Protein AF-A0A971CDF0-F1 (afdb_monomer)

Solvent-accessible surface area (backbone atoms only — not comparable to full-atom values): 17778 Å² total; per-residue (Å²): 133,58,71,69,62,46,51,54,51,37,52,54,35,50,53,51,43,74,69,44,59,80,68,44,44,69,62,40,49,56,36,36,57,48,38,41,71,64,38,71,70,45,31,68,47,27,32,51,52,12,50,56,22,50,38,55,65,37,36,68,56,11,27,55,26,11,53,50,15,55,75,55,48,94,60,49,63,72,27,67,37,26,50,50,23,18,45,19,22,49,77,71,66,37,59,69,58,14,51,52,20,34,44,42,26,62,51,86,72,74,91,73,80,71,74,94,67,57,76,59,70,74,72,78,61,98,81,66,54,96,91,61,84,93,67,77,74,69,47,77,37,42,34,26,39,48,46,77,63,88,50,67,68,32,54,66,62,64,60,98,87,36,75,37,46,54,32,52,40,47,19,43,39,66,51,93,38,34,28,28,26,64,41,47,56,58,65,62,42,73,51,41,32,20,18,28,33,30,35,49,85,64,66,58,38,67,49,72,54,97,90,42,76,39,60,19,19,40,46,72,46,81,76,41,85,41,87,47,31,35,26,40,31,49,32,32,26,81,46,74,68,50,52,53,51,47,30,46,57,28,45,77,69,70,32,42,44,32,58,53,69,83,46,62,61,40,68,32,68,47,57,57,68,37,46,91,58,78,78,81,56,77,69,83,84,65,80,86,69,34,71,39,41,31,29,30,29,41,55,70,71,60,46,54,52,52,52,52,52,56,31,72,73,40,88,76,38,43,69,60,75,72,42,80,71,84

Foldseek 3Di:
DDPVVLVVVLVVLVVVLVVDDQQPLVSNLVSLVVNCVSPLLPLVSLQSQLVLCLLAVVLVSNLVSLVSSVVNDPAQALDVSLQSNLLSCVLVVNVVSNVVSCVSNPHDFDPDDADPFLQQLPDDDPPDDVPRDRARPPDKAWEWQQDDRPGNSRDGAADPNDRAAIFIFIFGDRDQFKTFGCAADDVSSVAGHSFIFGWHNDFQAWDDDPNDTHGYTYTSYGRDHDPFFKWKKKKFAPDPVLVVVLQVLQSVVSWGKDFVVQPVLRNDPCSSNNHPDDPPPSVPDDDDDRITMIIIRHDQVVSVVSQVVSQVVDPPIDMDRIGTSD

Radius of gyration: 23.61 Å; Cα contacts (8 Å, |Δi|>4): 606; chains: 1; bounding box: 52×46×78 Å

Nearest PDB structures (foldseek):
  5lyn-assembly1_B  TM=6.962E-01  e=2.242E-02  Saccharomyces cerevisiae
  2ho1-assembly1_A  TM=8.288E-01  e=1.879E-01  Pseudomonas aeruginosa PAO1
  2xpi-assembly1_D  TM=7.654E-01  e=1.589E-01  Schizosaccharomyces pombe
  5wby-assembly1_B  TM=4.936E-01  e=4.309E+00  Homo sapiens
  4jt6-assembly2_A  TM=4.950E-01  e=9.973E+00  Homo sapiens

pLDDT: mean 85.5, std 18.76, range [27.3, 98.69]

Sequence (326 aa):
MDTASRSALLVAAMDRHAACPAEDVEAQDGVLREIVRLDPRQEWAWFDLGLHAKWRRDWAACRRYNEQALSTAGVLVGNPAAWNLGIAATALGDLAIARRAWSAFGVTLPTGNPPMGNDPTGSPHPGDTPGTAPDAGLGPTPVRLNPDPRFPGQSPLVIDGRFGKTEVVWCRRLCPARAVVTNVPFPESGHRFGDVVLHDGEPVGERTVDGRAYPVFDELDRLVDSSLPTLVVSVRCPLPDDAEALSTAFREAELAAEDWTASPEALCDACVGGGACREHGSAGGTSWESDRSFGLAAPEFTAAGILAQWRAAGPGRGHGVPERVL

Structure (mmCIF, N/CA/C/O backbone):
data_AF-A0A971CDF0-F1
#
_entry.id   AF-A0A971CDF0-F1
#
loop_
_atom_site.group_PDB
_atom_site.id
_atom_site.type_symbol
_atom_site.label_atom_id
_atom_site.label_alt_id
_atom_site.label_comp_id
_atom_site.label_asym_id
_atom_site.label_entity_id
_atom_site.label_seq_id
_atom_site.pdbx_PDB_ins_code
_atom_site.Cartn_x
_atom_site.Cartn_y
_atom_site.Cartn_z
_atom_site.occupancy
_atom_site.B_iso_or_equiv
_atom_site.auth_seq_id
_atom_site.auth_comp_id
_atom_site.auth_asym_id
_atom_site.auth_atom_id
_atom_site.pdbx_PDB_model_num
ATOM 1 N N . MET A 1 1 ? 19.501 -3.062 -42.272 1.00 66.44 1 MET A N 1
ATOM 2 C CA . MET A 1 1 ? 19.804 -1.646 -41.986 1.00 66.44 1 MET A CA 1
ATOM 3 C C . MET A 1 1 ? 21.240 -1.588 -41.507 1.00 66.44 1 MET A C 1
ATOM 5 O O . MET A 1 1 ? 21.585 -2.406 -40.661 1.00 66.44 1 MET A O 1
ATOM 9 N N . ASP A 1 2 ? 22.076 -0.734 -42.091 1.00 85.19 2 ASP A N 1
ATOM 10 C CA . ASP A 1 2 ? 23.458 -0.579 -41.626 1.00 85.19 2 ASP A CA 1
ATOM 11 C C . ASP A 1 2 ? 23.521 0.146 -40.267 1.00 85.19 2 ASP A C 1
ATOM 13 O O . ASP A 1 2 ? 22.550 0.762 -39.817 1.00 85.19 2 ASP A O 1
ATOM 17 N N . THR A 1 3 ? 24.659 0.026 -39.581 1.00 81.06 3 THR A N 1
ATOM 18 C CA . T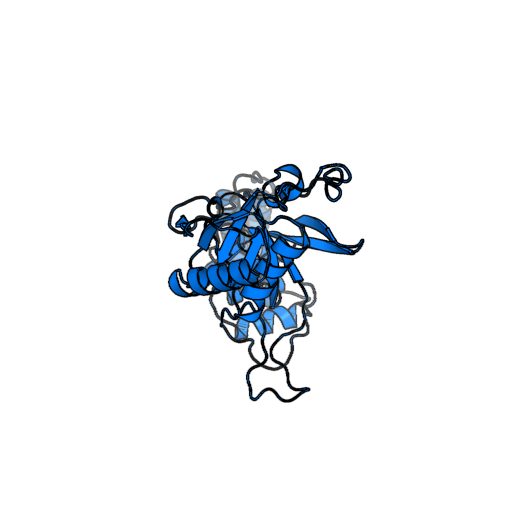HR A 1 3 ? 24.860 0.571 -38.230 1.00 81.06 3 THR A CA 1
ATOM 19 C C . THR A 1 3 ? 24.721 2.093 -38.192 1.00 81.06 3 THR A C 1
ATOM 21 O O . THR A 1 3 ? 24.148 2.621 -37.245 1.00 81.06 3 THR A O 1
ATOM 24 N N . ALA A 1 4 ? 25.188 2.800 -39.225 1.00 79.56 4 ALA A N 1
ATOM 25 C CA . ALA A 1 4 ? 25.132 4.261 -39.285 1.00 79.56 4 ALA A CA 1
ATOM 26 C C . ALA A 1 4 ? 23.685 4.771 -39.388 1.00 79.56 4 ALA A C 1
ATOM 28 O O . ALA A 1 4 ? 23.293 5.684 -38.661 1.00 79.56 4 ALA A O 1
ATOM 29 N N . SER A 1 5 ? 22.870 4.121 -40.219 1.00 88.00 5 SER A N 1
ATOM 30 C CA . SER A 1 5 ? 21.442 4.409 -40.368 1.00 88.00 5 SER A CA 1
ATOM 31 C C . SER A 1 5 ? 20.676 4.127 -39.075 1.00 88.00 5 SER A C 1
ATOM 33 O O . SER A 1 5 ? 19.809 4.905 -38.685 1.00 88.00 5 SER A O 1
ATOM 35 N N . ARG A 1 6 ? 21.019 3.041 -38.369 1.00 90.50 6 ARG A N 1
ATOM 36 C CA . ARG A 1 6 ? 20.400 2.693 -37.081 1.00 90.50 6 ARG A CA 1
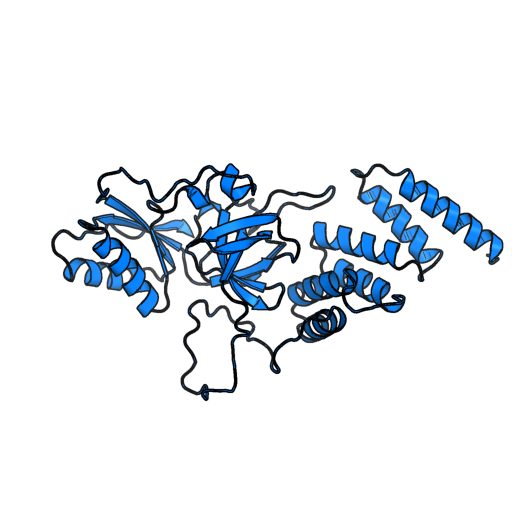ATOM 37 C C . ARG A 1 6 ? 20.732 3.714 -35.989 1.00 90.50 6 ARG A C 1
ATOM 39 O O . ARG A 1 6 ? 19.834 4.112 -35.252 1.00 90.50 6 ARG A O 1
ATOM 46 N N . SER A 1 7 ? 21.981 4.173 -35.921 1.00 92.62 7 SER A N 1
ATOM 47 C CA . SER A 1 7 ? 22.397 5.218 -34.979 1.00 92.62 7 SER A CA 1
ATOM 48 C C . SER A 1 7 ? 21.709 6.556 -35.254 1.00 92.62 7 SER A C 1
ATOM 50 O O . SER A 1 7 ? 21.252 7.202 -34.317 1.00 92.62 7 SER A O 1
ATOM 52 N N . ALA A 1 8 ? 21.574 6.958 -36.522 1.00 95.06 8 ALA A N 1
ATOM 53 C CA . ALA A 1 8 ? 20.866 8.189 -36.879 1.00 95.06 8 ALA A CA 1
ATOM 54 C C . ALA A 1 8 ? 19.379 8.141 -36.480 1.00 95.06 8 ALA A C 1
ATOM 56 O O . ALA A 1 8 ? 18.850 9.114 -35.945 1.00 95.06 8 ALA A O 1
ATOM 57 N N . LEU A 1 9 ? 18.717 6.996 -36.685 1.00 97.25 9 LEU A N 1
ATOM 58 C CA . LEU A 1 9 ? 17.331 6.798 -36.251 1.00 97.25 9 LEU A CA 1
ATOM 59 C C . LEU A 1 9 ? 17.187 6.827 -34.728 1.00 97.25 9 LEU A C 1
ATOM 61 O O . LEU A 1 9 ? 16.211 7.384 -34.232 1.00 97.25 9 LEU A O 1
ATOM 65 N N . LEU A 1 10 ? 18.148 6.256 -33.994 1.00 97.56 10 LEU A N 1
ATOM 66 C CA . LEU A 1 10 ? 18.144 6.280 -32.531 1.00 97.56 10 LEU A CA 1
ATOM 67 C C . LEU A 1 10 ? 18.211 7.714 -32.000 1.00 97.56 10 LEU A C 1
ATOM 69 O O . LEU A 1 10 ? 17.393 8.082 -31.162 1.00 97.56 10 LEU A O 1
ATOM 73 N N . VAL A 1 11 ? 19.128 8.530 -32.531 1.00 97.69 11 VAL A N 1
ATOM 74 C CA . VAL A 1 11 ? 19.245 9.951 -32.160 1.00 97.69 11 VAL A CA 1
ATOM 75 C C . VAL A 1 11 ? 17.943 10.691 -32.463 1.00 97.69 11 VAL A C 1
ATOM 77 O O . VAL A 1 11 ? 17.386 11.336 -31.583 1.00 97.69 11 VAL A O 1
ATOM 80 N N . ALA A 1 12 ? 17.382 10.507 -33.660 1.00 97.81 12 ALA A N 1
ATOM 81 C CA . ALA A 1 12 ? 16.117 11.141 -34.015 1.00 97.81 12 ALA A CA 1
ATOM 82 C C . ALA A 1 12 ? 14.950 10.698 -33.110 1.00 97.81 12 ALA A C 1
ATOM 84 O O . ALA A 1 12 ? 14.036 11.482 -32.864 1.00 97.81 12 ALA A O 1
ATOM 85 N N . ALA A 1 13 ? 14.932 9.445 -32.644 1.00 98.12 13 ALA A N 1
ATOM 86 C CA . ALA A 1 13 ? 13.928 8.965 -31.696 1.00 98.12 13 ALA A CA 1
ATOM 87 C C . ALA A 1 13 ? 14.112 9.593 -30.306 1.00 98.12 13 ALA A C 1
ATOM 89 O O . ALA A 1 13 ? 13.131 10.016 -29.702 1.00 98.12 13 ALA A O 1
ATOM 90 N N . MET A 1 14 ? 15.353 9.730 -29.834 1.00 98.00 14 MET A N 1
ATOM 91 C CA . MET A 1 14 ? 15.670 10.433 -28.585 1.00 98.00 14 MET A CA 1
ATOM 92 C C . MET A 1 14 ? 15.255 11.910 -28.635 1.00 98.00 14 MET A C 1
ATOM 94 O O . MET A 1 14 ? 14.631 12.393 -27.693 1.00 98.00 14 MET A O 1
ATOM 98 N N . ASP A 1 15 ? 15.503 12.600 -29.751 1.00 98.00 15 ASP A N 1
ATOM 99 C CA . ASP A 1 15 ? 15.085 13.996 -29.936 1.00 98.00 15 ASP A CA 1
ATOM 100 C C . ASP A 1 15 ? 13.555 14.140 -29.909 1.00 98.00 15 ASP A C 1
ATOM 102 O O . ASP A 1 15 ? 13.019 15.060 -29.292 1.00 98.00 15 ASP A O 1
ATOM 106 N N . ARG A 1 16 ? 12.827 13.200 -30.533 1.00 97.50 16 ARG A N 1
ATOM 107 C CA . ARG A 1 16 ? 11.356 13.171 -30.464 1.00 97.50 16 ARG A CA 1
ATOM 108 C C . ARG A 1 16 ? 10.846 12.908 -29.053 1.00 97.50 16 ARG A C 1
ATOM 110 O O . ARG A 1 16 ? 9.853 13.514 -28.672 1.00 97.50 16 ARG A O 1
ATOM 117 N N . HIS A 1 17 ? 11.503 12.031 -28.295 1.00 97.69 17 HIS A N 1
ATOM 118 C CA . HIS A 1 17 ? 11.149 11.780 -26.899 1.00 97.69 17 HIS A CA 1
ATOM 119 C C . HIS A 1 17 ? 11.322 13.051 -26.061 1.00 97.69 17 HIS A C 1
ATOM 121 O O . HIS A 1 17 ? 10.404 13.446 -25.355 1.00 97.69 17 HIS A O 1
ATOM 127 N N . ALA A 1 18 ? 12.458 13.740 -26.213 1.00 95.88 18 ALA A N 1
ATOM 128 C CA . ALA A 1 18 ? 12.738 14.990 -25.508 1.00 95.88 18 ALA A CA 1
ATOM 129 C C . ALA A 1 18 ? 11.774 16.133 -25.881 1.00 95.88 18 ALA A C 1
ATOM 131 O O . ALA A 1 18 ? 11.525 17.017 -25.066 1.00 95.88 18 ALA A O 1
ATOM 132 N N . ALA A 1 19 ? 11.239 16.126 -27.104 1.00 96.75 19 ALA A N 1
ATOM 133 C CA . ALA A 1 19 ? 10.244 17.093 -27.562 1.00 96.75 19 ALA A CA 1
ATOM 134 C C . ALA A 1 19 ? 8.797 16.720 -27.185 1.00 96.75 19 ALA A C 1
ATOM 136 O O . ALA A 1 19 ? 7.890 17.527 -27.400 1.00 96.75 19 ALA A O 1
ATOM 137 N N . CYS A 1 20 ? 8.559 15.509 -26.673 1.00 94.94 20 CYS A N 1
ATOM 138 C CA . CYS A 1 20 ? 7.227 15.052 -26.305 1.00 94.94 20 CYS A CA 1
ATOM 139 C C . CYS A 1 20 ? 6.760 15.763 -25.024 1.00 94.94 20 CYS A C 1
ATOM 141 O O . CYS A 1 20 ? 7.529 15.835 -24.063 1.00 94.94 20 CYS A O 1
ATOM 143 N N . PRO A 1 21 ? 5.516 16.274 -24.965 1.00 93.88 21 PRO A N 1
ATOM 144 C CA . PRO A 1 21 ? 4.983 16.851 -23.737 1.00 93.88 21 PRO A CA 1
ATOM 145 C C . PRO A 1 21 ? 4.982 15.831 -22.595 1.00 93.88 21 PRO A C 1
ATOM 147 O O . PRO A 1 21 ? 4.667 14.655 -22.810 1.00 93.88 21 PRO A O 1
ATOM 150 N N . ALA A 1 22 ? 5.308 16.285 -21.382 1.00 87.88 22 ALA A N 1
ATOM 151 C CA . ALA A 1 22 ? 5.393 15.436 -20.193 1.00 87.88 22 ALA A CA 1
ATOM 152 C C . ALA A 1 22 ? 4.044 14.764 -19.865 1.00 87.88 22 ALA A C 1
ATOM 154 O O . ALA A 1 22 ? 4.008 13.654 -19.339 1.00 87.88 22 ALA A O 1
ATOM 155 N N . GLU A 1 23 ? 2.940 15.430 -20.205 1.00 91.44 23 GLU A N 1
ATOM 156 C CA . GLU A 1 23 ? 1.575 14.956 -20.008 1.00 91.44 23 GLU A CA 1
ATOM 157 C C . GLU A 1 23 ? 1.132 13.862 -20.992 1.00 91.44 23 GLU A C 1
ATOM 159 O O . GLU A 1 23 ? 0.222 13.092 -20.674 1.00 91.44 23 GLU A O 1
ATOM 164 N N . ASP A 1 24 ? 1.769 13.757 -22.162 1.00 94.69 24 ASP A N 1
ATOM 165 C CA . ASP A 1 24 ? 1.410 12.783 -23.199 1.00 94.69 24 ASP A CA 1
ATOM 166 C C . ASP A 1 24 ? 2.217 11.487 -23.045 1.00 94.69 24 ASP A C 1
ATOM 168 O O . ASP A 1 24 ? 3.098 11.144 -23.840 1.00 94.69 24 ASP A O 1
ATOM 172 N N . VAL A 1 25 ? 1.921 10.767 -21.962 1.00 94.56 25 VAL A N 1
ATOM 173 C CA . VAL A 1 25 ? 2.623 9.529 -21.592 1.00 94.56 25 VAL A CA 1
ATOM 174 C C . VAL A 1 25 ? 2.461 8.440 -22.650 1.00 94.56 25 VAL A C 1
ATOM 176 O O . VAL A 1 25 ? 3.387 7.665 -22.871 1.00 94.56 25 VAL A O 1
ATOM 179 N N . GLU A 1 26 ? 1.327 8.386 -23.352 1.00 94.06 26 GLU A N 1
ATOM 180 C CA . GLU A 1 26 ? 1.113 7.401 -24.419 1.00 94.06 26 GLU A CA 1
ATOM 181 C C . GLU A 1 26 ? 1.994 7.685 -25.646 1.00 94.06 26 GLU A C 1
ATOM 183 O O . GLU A 1 26 ? 2.578 6.754 -26.217 1.00 94.06 26 GLU A O 1
ATOM 188 N N . ALA A 1 27 ? 2.162 8.957 -26.031 1.00 95.88 27 ALA A N 1
ATOM 189 C CA . ALA A 1 27 ? 3.113 9.324 -27.077 1.00 95.88 27 ALA A CA 1
ATOM 190 C C . ALA A 1 27 ? 4.564 9.040 -26.653 1.00 95.88 27 ALA A C 1
ATOM 192 O O . ALA A 1 27 ? 5.316 8.448 -27.438 1.00 95.88 27 ALA A O 1
ATOM 193 N N . GLN A 1 28 ? 4.942 9.371 -25.412 1.00 96.75 28 GLN A N 1
ATOM 194 C CA . GLN A 1 28 ? 6.266 9.042 -24.866 1.00 96.75 28 GLN A CA 1
ATOM 195 C C . GLN A 1 28 ? 6.532 7.536 -24.913 1.00 96.75 28 GLN A C 1
ATOM 197 O O . GLN A 1 28 ? 7.547 7.106 -25.459 1.00 96.75 28 GLN A O 1
ATOM 202 N N . ASP A 1 29 ? 5.588 6.724 -24.435 1.00 97.50 29 ASP A N 1
ATOM 203 C CA . ASP A 1 29 ? 5.625 5.261 -24.486 1.00 97.50 29 ASP A CA 1
ATOM 204 C C . ASP A 1 29 ? 5.864 4.736 -25.908 1.00 97.50 29 ASP A C 1
ATOM 206 O O . ASP A 1 29 ? 6.632 3.791 -26.123 1.00 97.50 29 ASP A O 1
ATOM 210 N N . GLY A 1 30 ? 5.193 5.335 -26.896 1.00 97.75 30 GLY A N 1
ATOM 211 C CA . GLY A 1 30 ? 5.370 5.008 -28.308 1.00 97.75 30 GLY A CA 1
ATOM 212 C C . GLY A 1 30 ? 6.814 5.210 -28.770 1.00 97.75 30 GLY A C 1
ATOM 213 O O . GLY A 1 30 ? 7.398 4.308 -29.385 1.00 97.75 30 GLY A O 1
ATOM 214 N N . VAL A 1 31 ? 7.405 6.357 -28.428 1.00 98.25 31 VAL A N 1
ATOM 215 C CA . VAL A 1 31 ? 8.789 6.694 -28.787 1.00 98.25 31 VAL A CA 1
ATOM 216 C C . VAL A 1 31 ? 9.794 5.851 -27.998 1.00 98.25 31 VAL A C 1
ATOM 218 O O . VAL A 1 31 ? 10.722 5.305 -28.593 1.00 98.25 31 VAL A O 1
ATOM 221 N N . LEU A 1 32 ? 9.589 5.638 -26.698 1.00 98.44 32 LEU A N 1
ATOM 222 C CA . LEU A 1 32 ? 10.438 4.779 -25.867 1.00 98.44 32 LEU A CA 1
ATOM 223 C C . LEU A 1 32 ? 10.491 3.343 -26.407 1.00 98.44 32 LEU A C 1
ATOM 225 O O . LEU A 1 32 ? 11.571 2.762 -26.538 1.00 98.44 32 LEU A O 1
ATOM 229 N N . ARG A 1 33 ? 9.346 2.779 -26.827 1.00 98.44 33 ARG A N 1
ATOM 230 C CA . ARG A 1 33 ? 9.296 1.458 -27.488 1.00 98.44 33 ARG A CA 1
ATOM 231 C C . ARG A 1 33 ? 10.038 1.434 -28.823 1.00 98.44 33 ARG A C 1
ATOM 233 O O . ARG A 1 33 ? 10.485 0.374 -29.259 1.00 98.44 33 ARG A O 1
ATOM 240 N N . GLU A 1 34 ? 10.132 2.554 -29.531 1.00 98.19 34 GLU A N 1
ATOM 241 C CA . GLU A 1 34 ? 10.989 2.670 -30.712 1.00 98.19 34 GLU A CA 1
ATOM 242 C C . GLU A 1 34 ? 12.470 2.691 -30.329 1.00 98.19 34 GLU A C 1
ATOM 244 O O . GLU A 1 34 ? 13.238 1.907 -30.888 1.00 98.19 34 GLU A O 1
ATOM 249 N N . ILE A 1 35 ? 12.847 3.501 -29.336 1.00 98.50 35 ILE A N 1
ATOM 250 C CA . ILE A 1 35 ? 14.221 3.619 -28.829 1.00 98.50 35 ILE A CA 1
ATOM 251 C C . ILE A 1 35 ? 14.765 2.252 -28.427 1.00 98.50 35 ILE A C 1
ATOM 253 O O . ILE A 1 35 ? 15.811 1.850 -28.926 1.00 98.50 35 ILE A O 1
ATOM 257 N N . VAL A 1 36 ? 14.036 1.482 -27.620 1.00 97.69 36 VAL A N 1
ATOM 258 C CA . VAL A 1 36 ? 14.522 0.172 -27.155 1.00 97.69 36 VAL A CA 1
ATOM 259 C C . VAL A 1 36 ? 14.530 -0.909 -28.245 1.00 97.69 36 VAL A C 1
ATOM 261 O O . VAL A 1 36 ? 15.284 -1.878 -28.156 1.00 97.69 36 VAL A O 1
ATOM 264 N N . ARG A 1 37 ? 13.735 -0.755 -29.317 1.00 96.88 37 ARG A N 1
ATOM 265 C CA . ARG A 1 37 ? 13.846 -1.597 -30.527 1.00 96.88 37 ARG A CA 1
ATOM 266 C C . ARG A 1 37 ? 15.088 -1.227 -31.338 1.00 96.88 37 ARG A C 1
ATOM 268 O O . ARG A 1 37 ? 15.777 -2.109 -31.861 1.00 96.88 37 ARG A O 1
ATOM 275 N N . LEU A 1 38 ? 15.373 0.069 -31.453 1.00 97.31 38 LEU A N 1
ATOM 276 C CA . LEU A 1 38 ? 16.555 0.590 -32.131 1.00 97.31 38 LEU A CA 1
ATOM 277 C C . LEU A 1 38 ? 17.827 0.279 -31.349 1.00 97.31 38 LEU A C 1
ATOM 279 O O . LEU A 1 38 ? 18.810 -0.094 -31.969 1.00 97.31 38 LEU A O 1
ATOM 283 N N . ASP A 1 39 ? 17.823 0.311 -30.028 1.00 96.75 39 ASP A N 1
ATOM 284 C CA . ASP A 1 39 ? 18.945 -0.137 -29.212 1.00 96.75 39 ASP A CA 1
ATOM 285 C C . ASP A 1 39 ? 18.464 -0.660 -27.847 1.00 96.75 39 ASP A C 1
ATOM 287 O O . ASP A 1 39 ? 18.149 0.123 -26.952 1.00 96.75 39 ASP A O 1
ATOM 291 N N . PRO A 1 40 ? 18.448 -1.990 -27.643 1.00 95.81 40 PRO A N 1
ATOM 292 C CA . PRO A 1 40 ? 18.043 -2.584 -26.372 1.00 95.81 40 PRO A CA 1
ATOM 293 C C . PRO A 1 40 ? 18.969 -2.263 -25.195 1.00 95.81 40 PRO A C 1
ATOM 295 O O . PRO A 1 40 ? 18.626 -2.631 -24.076 1.00 95.81 40 PRO A O 1
ATOM 298 N N . ARG A 1 41 ? 20.130 -1.628 -25.426 1.00 95.31 41 ARG A N 1
ATOM 299 C CA . ARG A 1 41 ? 21.093 -1.234 -24.380 1.00 95.31 41 ARG A CA 1
ATOM 300 C C . ARG A 1 41 ? 20.745 0.082 -23.687 1.00 95.31 41 ARG A C 1
ATOM 302 O O . ARG A 1 41 ? 21.451 0.487 -22.769 1.00 95.31 41 ARG A O 1
ATOM 309 N N . GLN A 1 42 ? 19.686 0.754 -24.128 1.00 96.56 42 GLN A N 1
ATOM 310 C CA . GLN A 1 42 ? 19.219 2.004 -23.540 1.00 96.56 42 GLN A CA 1
ATOM 311 C C . GLN A 1 42 ? 18.481 1.722 -22.223 1.00 96.56 42 GLN A C 1
ATOM 313 O O . GLN A 1 42 ? 17.254 1.656 -22.193 1.00 96.56 42 GLN A O 1
ATOM 318 N N . GLU A 1 43 ? 19.239 1.529 -21.137 1.00 96.62 43 GLU A N 1
ATOM 319 C CA . GLU A 1 43 ? 18.717 1.253 -19.786 1.00 96.62 43 GLU A CA 1
ATOM 320 C C . GLU A 1 43 ? 17.636 2.257 -19.367 1.00 96.62 43 GLU A C 1
ATOM 322 O O . GLU A 1 43 ? 16.558 1.854 -18.939 1.00 96.62 43 GLU A O 1
ATOM 327 N N . TRP A 1 44 ? 17.901 3.555 -19.541 1.00 97.12 44 TRP A N 1
ATOM 328 C CA . TRP A 1 44 ? 16.987 4.634 -19.159 1.00 97.12 44 TRP A CA 1
ATOM 329 C C . TRP A 1 44 ? 15.616 4.509 -19.843 1.00 97.12 44 TRP A C 1
ATOM 331 O O . TRP A 1 44 ? 14.590 4.683 -19.199 1.00 97.12 44 TRP A O 1
ATOM 341 N N . ALA A 1 45 ? 15.582 4.113 -21.121 1.00 98.00 45 ALA A N 1
ATOM 342 C CA . ALA A 1 45 ? 14.333 3.999 -21.868 1.00 98.00 45 ALA A CA 1
ATOM 343 C C . ALA A 1 45 ? 13.503 2.789 -21.413 1.00 98.00 45 ALA A C 1
ATOM 345 O O . ALA A 1 45 ? 12.273 2.838 -21.391 1.00 98.00 45 ALA A O 1
ATOM 346 N N . TRP A 1 46 ? 14.168 1.696 -21.022 1.00 98.44 46 TRP A N 1
ATOM 347 C CA . TRP A 1 46 ? 13.499 0.571 -20.368 1.00 98.44 46 TRP A CA 1
ATOM 348 C C . TRP A 1 46 ? 12.976 0.947 -18.982 1.00 98.44 46 TRP A C 1
ATOM 350 O O . TRP A 1 46 ? 11.872 0.541 -18.623 1.00 98.44 46 TRP A O 1
ATOM 360 N N . PHE A 1 47 ? 13.744 1.720 -18.217 1.00 98.06 47 PHE A N 1
ATOM 361 C CA . PHE A 1 47 ? 13.330 2.194 -16.902 1.00 98.06 47 PHE A CA 1
ATOM 362 C C . PHE A 1 47 ? 12.082 3.086 -16.982 1.00 98.06 47 PHE A C 1
ATOM 364 O O . PHE A 1 47 ? 11.114 2.807 -16.274 1.00 98.06 47 PHE A O 1
ATOM 371 N N . ASP A 1 48 ? 12.047 4.064 -17.892 1.00 97.81 48 ASP A N 1
ATOM 372 C CA . ASP A 1 48 ? 10.894 4.962 -18.065 1.00 97.81 48 ASP A CA 1
ATOM 373 C C . ASP A 1 48 ? 9.631 4.193 -18.489 1.00 97.81 48 ASP A C 1
ATOM 375 O O . ASP A 1 48 ? 8.566 4.363 -17.892 1.00 97.81 48 ASP A O 1
ATOM 379 N N . LEU A 1 49 ? 9.750 3.230 -19.418 1.00 98.44 49 LEU A N 1
ATOM 380 C CA . LEU A 1 49 ? 8.648 2.310 -19.748 1.00 98.44 49 LEU A CA 1
ATOM 381 C C . LEU A 1 49 ? 8.161 1.526 -18.520 1.00 98.44 49 LEU A C 1
ATOM 383 O O . LEU A 1 49 ? 6.960 1.290 -18.355 1.00 98.44 49 LEU A O 1
ATOM 387 N N . GLY A 1 50 ? 9.090 1.096 -17.664 1.00 98.25 50 GLY A N 1
ATOM 388 C CA . GLY A 1 50 ? 8.791 0.433 -16.399 1.00 98.25 50 GLY A CA 1
ATOM 389 C C . GLY A 1 50 ? 8.034 1.337 -15.428 1.00 98.25 50 GLY A C 1
ATOM 390 O O . GLY A 1 50 ? 7.072 0.888 -14.801 1.00 98.25 50 GLY A O 1
ATOM 391 N N . LEU A 1 51 ? 8.418 2.608 -15.340 1.00 96.69 51 LEU A N 1
ATOM 392 C CA . LEU A 1 51 ? 7.773 3.605 -14.491 1.00 96.69 51 LEU A CA 1
ATOM 393 C C . LEU A 1 51 ? 6.346 3.916 -14.970 1.00 96.69 51 LEU A C 1
ATOM 395 O O . LEU A 1 51 ? 5.406 3.851 -14.177 1.00 96.69 51 LEU A O 1
ATOM 399 N N . HIS A 1 52 ? 6.149 4.114 -16.275 1.00 97.62 52 HIS A N 1
ATOM 400 C CA . HIS A 1 52 ? 4.818 4.311 -16.862 1.00 97.62 52 HIS A CA 1
ATOM 401 C C . HIS A 1 52 ? 3.915 3.080 -16.680 1.00 97.62 52 HIS A C 1
ATOM 403 O O . HIS A 1 52 ? 2.704 3.194 -16.476 1.00 97.62 52 HIS A O 1
ATOM 409 N N . ALA A 1 53 ? 4.480 1.871 -16.749 1.00 98.00 53 ALA A N 1
ATOM 410 C CA . ALA A 1 53 ? 3.743 0.642 -16.458 1.00 98.00 53 ALA A CA 1
ATOM 411 C C . ALA A 1 53 ? 3.343 0.543 -14.975 1.00 98.00 53 ALA A C 1
ATOM 413 O O . ALA A 1 53 ? 2.201 0.189 -14.686 1.00 98.00 53 ALA A O 1
ATOM 414 N N . LYS A 1 54 ? 4.232 0.916 -14.042 1.00 97.19 54 LYS A N 1
ATOM 415 C CA . LYS A 1 54 ? 3.924 1.011 -12.601 1.00 97.19 54 LYS A CA 1
ATOM 416 C C . LYS A 1 54 ? 2.770 1.978 -12.335 1.00 97.19 54 LYS A C 1
ATOM 418 O O . LYS A 1 54 ? 1.842 1.620 -11.620 1.00 97.19 54 LYS A O 1
ATOM 423 N N . TRP A 1 55 ? 2.791 3.170 -12.929 1.00 95.81 55 TRP A N 1
ATOM 424 C CA . TRP A 1 55 ? 1.734 4.176 -12.751 1.00 95.81 55 TRP A CA 1
ATOM 425 C C . TRP A 1 55 ? 0.358 3.715 -13.249 1.00 95.81 55 TRP A C 1
ATOM 427 O O . TRP A 1 55 ? -0.669 4.107 -12.696 1.00 95.81 55 TRP A O 1
ATOM 437 N N . ARG A 1 56 ? 0.329 2.838 -14.257 1.00 95.81 56 ARG A N 1
ATOM 438 C CA . ARG A 1 56 ? -0.891 2.175 -14.746 1.00 95.81 56 ARG A CA 1
ATOM 439 C C . ARG A 1 56 ? -1.223 0.871 -14.007 1.00 95.81 56 ARG A C 1
ATOM 441 O O . ARG A 1 56 ? -2.222 0.242 -14.338 1.00 95.81 56 ARG A O 1
ATOM 448 N N . ARG A 1 57 ? -0.398 0.454 -13.037 1.00 96.06 57 ARG A N 1
ATOM 449 C CA . ARG A 1 57 ? -0.463 -0.852 -12.350 1.00 96.06 57 ARG A CA 1
ATOM 450 C C . ARG A 1 57 ? -0.433 -2.054 -13.303 1.00 96.06 57 ARG A C 1
ATOM 452 O O . ARG A 1 57 ? -0.911 -3.137 -12.977 1.00 96.06 57 ARG A O 1
ATOM 459 N N . ASP A 1 58 ? 0.185 -1.903 -14.475 1.00 97.38 58 ASP A N 1
ATOM 460 C CA . ASP A 1 58 ? 0.523 -3.039 -15.335 1.00 97.38 58 ASP A CA 1
ATOM 461 C C . ASP A 1 58 ? 1.783 -3.710 -14.777 1.00 97.38 58 ASP A C 1
ATOM 463 O O . ASP A 1 58 ? 2.911 -3.499 -15.238 1.00 97.38 58 ASP A O 1
ATOM 467 N N . TRP A 1 59 ? 1.591 -4.498 -13.719 1.00 98.06 59 TRP A N 1
ATOM 468 C CA . TRP A 1 59 ? 2.679 -5.144 -12.988 1.00 98.06 59 TRP A CA 1
ATOM 469 C C . TRP A 1 59 ? 3.484 -6.106 -13.867 1.00 98.06 59 TRP A C 1
ATOM 471 O O . TRP A 1 59 ? 4.701 -6.226 -13.709 1.00 98.06 59 TRP A O 1
ATOM 481 N N . ALA A 1 60 ? 2.838 -6.749 -14.843 1.00 98.56 60 ALA A N 1
ATOM 482 C CA . ALA A 1 60 ? 3.504 -7.646 -15.780 1.00 98.56 60 ALA A CA 1
ATOM 483 C C . ALA A 1 60 ? 4.458 -6.886 -16.713 1.00 98.56 60 ALA A C 1
ATOM 485 O O . ALA A 1 60 ? 5.614 -7.299 -16.878 1.00 98.56 60 ALA A O 1
ATOM 486 N N . ALA A 1 61 ? 4.011 -5.768 -17.294 1.00 98.44 61 ALA A N 1
ATOM 487 C CA . ALA A 1 61 ? 4.870 -4.917 -18.109 1.00 98.44 61 ALA A CA 1
ATOM 488 C C . ALA A 1 61 ? 5.958 -4.238 -17.268 1.00 98.44 61 ALA A C 1
ATOM 490 O O . ALA A 1 61 ? 7.118 -4.235 -17.681 1.00 98.44 61 ALA A O 1
ATOM 491 N N . CYS A 1 62 ? 5.615 -3.749 -16.072 1.00 98.69 62 CYS A N 1
ATOM 492 C CA . CYS A 1 62 ? 6.558 -3.134 -15.139 1.00 98.69 62 CYS A CA 1
ATOM 493 C C . CYS A 1 62 ? 7.707 -4.090 -14.792 1.00 98.69 62 CYS A C 1
ATOM 495 O O . CYS A 1 62 ? 8.874 -3.714 -14.922 1.00 98.69 62 CYS A O 1
ATOM 497 N N . ARG A 1 63 ? 7.401 -5.353 -14.453 1.00 98.69 63 ARG A N 1
ATOM 498 C CA . ARG A 1 63 ? 8.418 -6.392 -14.231 1.00 98.69 63 ARG A CA 1
ATOM 499 C C . ARG A 1 63 ? 9.313 -6.557 -15.458 1.00 98.69 63 ARG A C 1
ATOM 501 O O . ARG A 1 63 ? 10.526 -6.426 -15.342 1.00 98.69 63 ARG A O 1
ATOM 508 N N . ARG A 1 64 ? 8.717 -6.800 -16.632 1.00 98.50 64 ARG A N 1
ATOM 509 C CA . ARG A 1 64 ? 9.461 -7.065 -17.876 1.00 98.50 64 ARG A CA 1
ATOM 510 C C . ARG A 1 64 ? 10.414 -5.924 -18.236 1.00 98.50 64 ARG A C 1
ATOM 512 O O . ARG A 1 64 ? 11.552 -6.175 -18.619 1.00 98.50 64 ARG A O 1
ATOM 519 N N . TYR A 1 65 ? 9.947 -4.680 -18.162 1.00 98.62 65 TYR A N 1
ATOM 520 C CA . TYR A 1 65 ? 10.758 -3.526 -18.539 1.00 98.62 65 TYR A CA 1
ATOM 521 C C . TYR A 1 65 ? 11.898 -3.280 -17.548 1.00 98.62 65 TYR A C 1
ATOM 523 O O . TYR A 1 65 ? 13.028 -3.065 -17.978 1.00 98.62 65 TYR A O 1
ATOM 531 N N . ASN A 1 66 ? 11.650 -3.407 -16.242 1.00 98.50 66 ASN A N 1
ATOM 532 C CA . ASN A 1 66 ? 12.705 -3.235 -15.244 1.00 98.50 66 ASN A CA 1
ATOM 533 C C . ASN A 1 66 ? 13.724 -4.391 -15.246 1.00 98.50 66 ASN A C 1
ATOM 535 O O . ASN A 1 66 ? 14.913 -4.142 -15.072 1.00 98.50 66 ASN A O 1
ATOM 539 N N . GLU A 1 67 ? 13.313 -5.637 -15.520 1.00 97.94 67 GLU A N 1
ATOM 540 C CA . GLU A 1 67 ? 14.257 -6.741 -15.784 1.00 97.94 67 GLU A CA 1
ATOM 541 C C . GLU A 1 67 ? 15.182 -6.407 -16.958 1.00 97.94 67 GLU A C 1
ATOM 543 O O . GLU A 1 67 ? 16.393 -6.632 -16.890 1.00 97.94 67 GLU A O 1
ATOM 548 N N . GLN A 1 68 ? 14.620 -5.825 -18.019 1.00 98.12 68 GLN A N 1
ATOM 549 C CA . GLN A 1 68 ? 15.392 -5.470 -19.196 1.00 98.12 68 GLN A CA 1
ATOM 550 C C . GLN A 1 68 ? 16.330 -4.283 -18.949 1.00 98.12 68 GLN A C 1
ATOM 552 O O . GLN A 1 68 ? 17.480 -4.348 -19.385 1.00 98.12 68 GLN A O 1
ATOM 557 N N . ALA A 1 69 ? 15.900 -3.266 -18.196 1.00 98.00 69 ALA A N 1
ATOM 558 C CA . ALA A 1 69 ? 16.763 -2.169 -17.754 1.00 98.00 69 ALA A CA 1
ATOM 559 C C . ALA A 1 69 ? 17.983 -2.704 -16.980 1.00 98.00 69 ALA A C 1
ATOM 561 O O . ALA A 1 69 ? 19.130 -2.404 -17.319 1.00 98.00 69 ALA A O 1
ATOM 562 N N . LEU A 1 70 ? 17.748 -3.595 -16.011 1.00 97.19 70 LEU A 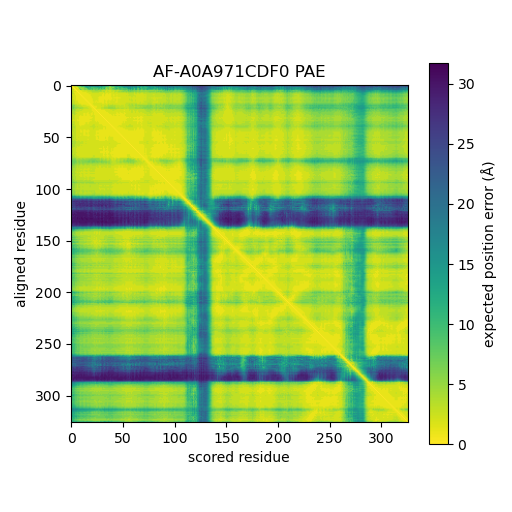N 1
ATOM 563 C CA . LEU A 1 70 ? 18.807 -4.189 -15.189 1.00 97.19 70 LEU A CA 1
ATOM 564 C C . LEU A 1 70 ? 19.742 -5.116 -15.971 1.00 97.19 70 LEU A C 1
ATOM 566 O O . LEU A 1 70 ? 20.905 -5.251 -15.598 1.00 97.19 70 LEU A O 1
ATOM 570 N N . SER A 1 71 ? 19.276 -5.733 -17.062 1.00 95.75 71 SER A N 1
ATOM 571 C CA . SER A 1 71 ? 20.118 -6.602 -17.901 1.00 95.75 71 SER A CA 1
ATOM 572 C C . SER A 1 71 ? 21.291 -5.863 -18.558 1.00 95.75 71 SER A C 1
ATOM 574 O O . SER A 1 71 ? 22.286 -6.483 -18.936 1.00 95.75 71 SER A O 1
ATOM 576 N N . THR A 1 72 ? 21.172 -4.540 -18.689 1.00 91.81 72 THR A N 1
ATOM 577 C CA . THR A 1 72 ? 22.167 -3.658 -19.309 1.00 91.81 72 THR A CA 1
ATOM 578 C C . THR A 1 72 ? 22.809 -2.696 -18.312 1.00 91.81 72 THR A C 1
ATOM 580 O O . THR A 1 72 ? 23.704 -1.945 -18.695 1.00 91.81 72 THR A O 1
ATOM 583 N N . ALA A 1 73 ? 22.372 -2.728 -17.050 1.00 92.44 73 ALA A N 1
ATOM 584 C CA . ALA A 1 73 ? 22.811 -1.803 -16.020 1.00 92.44 73 ALA A CA 1
ATOM 585 C C . ALA A 1 73 ? 24.265 -2.049 -15.606 1.00 92.44 73 ALA A C 1
ATOM 587 O O . ALA A 1 73 ? 24.677 -3.174 -15.317 1.00 92.44 73 ALA A O 1
ATOM 588 N N . GLY A 1 74 ? 25.043 -0.968 -15.527 1.00 89.62 74 GLY A N 1
ATOM 589 C CA . GLY A 1 74 ? 26.428 -1.025 -15.047 1.00 89.62 74 GLY A CA 1
ATOM 590 C C . GLY A 1 74 ? 26.541 -1.182 -13.527 1.00 89.62 74 GLY A C 1
ATOM 591 O O . GLY A 1 74 ? 27.536 -1.709 -13.033 1.00 89.62 74 GLY A O 1
ATOM 592 N N . VAL A 1 75 ? 25.524 -0.731 -12.783 1.00 91.12 75 VAL A N 1
ATOM 593 C CA . VAL A 1 75 ? 25.460 -0.784 -11.316 1.00 91.12 75 VAL A CA 1
ATOM 594 C C . VAL A 1 75 ? 24.049 -1.190 -10.897 1.00 91.12 75 VAL A C 1
ATOM 596 O O . VAL A 1 75 ? 23.071 -0.597 -11.348 1.00 91.12 75 VAL A O 1
ATOM 599 N N . LEU A 1 76 ? 23.950 -2.202 -10.031 1.00 90.31 76 LEU A N 1
ATOM 600 C CA . LEU A 1 76 ? 22.671 -2.704 -9.512 1.00 90.31 76 LEU A CA 1
ATOM 601 C C . LEU A 1 76 ? 22.300 -2.095 -8.154 1.00 90.31 76 LEU A C 1
ATOM 603 O O . LEU A 1 76 ? 21.135 -1.788 -7.912 1.00 90.31 76 LEU A O 1
ATOM 607 N N . VAL A 1 77 ? 23.285 -1.896 -7.274 1.00 94.25 77 VAL A N 1
ATOM 608 C CA . VAL A 1 77 ? 23.055 -1.345 -5.932 1.00 94.25 77 VAL A CA 1
ATOM 609 C C . VAL A 1 77 ? 22.574 0.099 -6.050 1.00 94.25 77 VAL A C 1
ATOM 611 O O . VAL A 1 77 ? 23.212 0.912 -6.715 1.00 94.25 77 VAL A O 1
ATOM 614 N N . GLY A 1 78 ? 21.442 0.406 -5.417 1.00 90.88 78 GLY A N 1
ATOM 615 C CA . GLY A 1 78 ? 20.766 1.698 -5.513 1.00 90.88 78 GLY A CA 1
ATOM 616 C C . GLY A 1 78 ? 20.075 1.965 -6.855 1.00 90.88 78 GLY A C 1
ATOM 617 O O . GLY A 1 78 ? 19.569 3.067 -7.052 1.00 90.88 78 GLY A O 1
ATOM 618 N N . ASN A 1 79 ? 20.033 1.000 -7.783 1.00 95.44 79 ASN A N 1
ATOM 619 C CA . ASN A 1 79 ? 19.413 1.203 -9.090 1.00 95.44 79 ASN A CA 1
ATOM 620 C C . ASN A 1 79 ? 17.875 1.209 -8.973 1.00 95.44 79 ASN A C 1
ATOM 622 O O . ASN A 1 79 ? 17.295 0.189 -8.590 1.00 95.44 79 ASN A O 1
ATOM 626 N N . PRO A 1 80 ? 17.176 2.296 -9.342 1.00 95.44 80 PRO A N 1
ATOM 627 C CA . PRO A 1 80 ? 15.726 2.394 -9.170 1.00 95.44 80 PRO A CA 1
ATOM 628 C C . PRO A 1 80 ? 14.941 1.341 -9.972 1.00 95.44 80 PRO A C 1
ATOM 630 O O . PRO A 1 80 ? 13.833 0.975 -9.570 1.00 95.44 80 PRO A O 1
ATOM 633 N N . ALA A 1 81 ? 15.509 0.776 -11.045 1.00 97.25 81 ALA A N 1
ATOM 634 C CA . ALA A 1 81 ? 14.889 -0.337 -11.760 1.00 97.25 81 ALA A CA 1
ATOM 635 C C . ALA A 1 81 ? 14.808 -1.608 -10.896 1.00 97.25 81 ALA A C 1
ATOM 637 O O . ALA A 1 81 ? 13.816 -2.334 -10.952 1.00 97.25 81 ALA A O 1
ATOM 638 N N . ALA A 1 82 ? 15.798 -1.860 -10.031 1.00 97.06 82 ALA A N 1
ATOM 639 C CA . ALA A 1 82 ? 15.760 -2.976 -9.083 1.00 97.06 82 ALA A CA 1
ATOM 640 C C . ALA A 1 82 ? 14.673 -2.770 -8.024 1.00 97.06 82 ALA A C 1
ATOM 642 O O . ALA A 1 82 ? 13.985 -3.723 -7.658 1.00 97.06 82 ALA A O 1
ATOM 643 N N . TRP A 1 83 ? 14.448 -1.526 -7.594 1.00 95.75 83 TRP A N 1
ATOM 644 C CA . TRP A 1 83 ? 13.350 -1.210 -6.684 1.00 95.75 83 TRP A CA 1
ATOM 645 C C . TRP A 1 83 ? 11.979 -1.469 -7.330 1.00 95.75 83 TRP A C 1
ATOM 647 O O . TRP A 1 83 ? 11.161 -2.217 -6.793 1.00 95.75 83 TRP A O 1
ATOM 657 N N . ASN A 1 84 ? 11.741 -0.923 -8.525 1.00 97.88 84 ASN A N 1
ATOM 658 C CA . ASN A 1 84 ? 10.467 -1.101 -9.230 1.00 97.88 84 ASN A CA 1
ATOM 659 C C . ASN A 1 84 ? 10.226 -2.557 -9.664 1.00 97.88 84 ASN A C 1
ATOM 661 O O . ASN A 1 84 ? 9.086 -3.023 -9.618 1.00 97.88 84 ASN A O 1
ATOM 665 N N . LEU A 1 85 ? 11.280 -3.310 -10.004 1.00 98.19 85 LEU A N 1
ATOM 666 C CA . LEU A 1 85 ? 11.187 -4.757 -10.213 1.00 98.19 85 LEU A CA 1
ATOM 667 C C . LEU A 1 85 ? 10.713 -5.474 -8.944 1.00 98.19 85 LEU A C 1
ATOM 669 O O . LEU A 1 85 ? 9.856 -6.355 -9.017 1.00 98.19 85 LEU A O 1
ATOM 673 N N . GLY A 1 86 ? 11.242 -5.090 -7.781 1.00 96.44 86 GLY A N 1
ATOM 674 C CA . GLY A 1 86 ? 10.815 -5.637 -6.500 1.00 96.44 86 GLY A CA 1
ATOM 675 C C . GLY A 1 86 ? 9.334 -5.376 -6.216 1.00 96.44 86 GLY A C 1
ATOM 676 O O . GLY A 1 86 ? 8.624 -6.310 -5.834 1.00 96.44 86 GLY A O 1
ATOM 677 N N . ILE A 1 87 ? 8.849 -4.151 -6.462 1.00 97.31 87 ILE A N 1
ATOM 678 C CA . ILE A 1 87 ? 7.424 -3.790 -6.332 1.00 97.31 87 ILE A CA 1
ATOM 679 C C . ILE A 1 87 ? 6.577 -4.662 -7.263 1.00 97.31 87 ILE A C 1
ATOM 681 O O . ILE A 1 87 ? 5.663 -5.346 -6.807 1.00 97.31 87 ILE A O 1
ATOM 685 N N . ALA A 1 88 ? 6.904 -4.693 -8.557 1.00 98.56 88 ALA A N 1
ATOM 686 C CA . ALA A 1 88 ? 6.122 -5.419 -9.555 1.00 98.56 88 ALA A CA 1
ATOM 687 C C . ALA A 1 88 ? 6.082 -6.929 -9.285 1.00 98.56 88 ALA A C 1
ATOM 689 O O . ALA A 1 88 ? 5.027 -7.553 -9.365 1.00 98.56 88 ALA A O 1
ATOM 690 N N . ALA A 1 89 ? 7.216 -7.528 -8.918 1.00 96.44 89 ALA A N 1
ATOM 691 C CA . ALA A 1 89 ? 7.276 -8.940 -8.555 1.00 96.44 89 ALA A CA 1
ATOM 692 C C . ALA A 1 89 ? 6.458 -9.248 -7.294 1.00 96.44 89 ALA A C 1
ATOM 694 O O . ALA A 1 89 ? 5.804 -10.285 -7.223 1.00 96.44 89 ALA A O 1
ATOM 695 N N . THR A 1 90 ? 6.458 -8.328 -6.329 1.00 94.69 90 THR A N 1
ATOM 696 C CA . THR A 1 90 ? 5.649 -8.427 -5.111 1.00 94.69 90 THR A CA 1
ATOM 697 C C . THR A 1 90 ? 4.155 -8.382 -5.428 1.00 94.69 90 THR A C 1
ATOM 699 O O . THR A 1 90 ? 3.416 -9.231 -4.933 1.00 94.69 90 THR A O 1
ATOM 702 N N . ALA A 1 91 ? 3.728 -7.457 -6.292 1.00 96.12 91 ALA A N 1
ATOM 703 C CA . ALA A 1 91 ? 2.345 -7.355 -6.757 1.00 96.12 91 ALA A CA 1
ATOM 704 C C . ALA A 1 91 ? 1.882 -8.622 -7.497 1.00 96.12 91 ALA A C 1
ATOM 706 O O . ALA A 1 91 ? 0.759 -9.080 -7.328 1.00 96.12 91 ALA A O 1
ATOM 707 N N . LEU A 1 92 ? 2.781 -9.243 -8.268 1.00 95.81 92 LEU A N 1
ATOM 708 C CA . LEU A 1 92 ? 2.529 -10.500 -8.983 1.00 95.81 92 LEU A CA 1
ATOM 709 C C . LEU A 1 92 ? 2.635 -11.758 -8.098 1.00 95.81 92 LEU A C 1
ATOM 711 O O . LEU A 1 92 ? 2.470 -12.868 -8.603 1.00 95.81 92 LEU A O 1
ATOM 715 N N . GLY A 1 93 ? 2.964 -11.619 -6.809 1.00 90.00 93 GLY A N 1
ATOM 716 C CA . GLY A 1 93 ? 3.157 -12.744 -5.888 1.00 90.00 93 GLY A CA 1
ATOM 717 C C . GLY A 1 93 ? 4.451 -13.548 -6.097 1.00 90.00 93 GLY A C 1
ATOM 718 O O . GLY A 1 93 ? 4.647 -14.573 -5.442 1.00 90.00 93 GLY A O 1
ATOM 719 N N . ASP A 1 94 ? 5.371 -13.100 -6.958 1.00 92.06 94 ASP A N 1
ATOM 720 C CA . ASP A 1 94 ? 6.666 -13.753 -7.188 1.00 92.06 94 ASP A CA 1
ATOM 721 C C . ASP A 1 94 ? 7.711 -13.273 -6.170 1.00 92.06 94 ASP A C 1
ATOM 723 O O . ASP A 1 94 ? 8.578 -12.432 -6.435 1.00 92.06 94 ASP A O 1
ATOM 727 N N . LEU A 1 95 ? 7.632 -13.836 -4.963 1.00 86.25 95 LEU A N 1
ATOM 728 C CA . LEU A 1 95 ? 8.516 -13.463 -3.854 1.00 86.25 95 LEU A CA 1
ATOM 729 C C . LEU A 1 95 ? 9.992 -13.782 -4.121 1.00 86.25 95 LEU A C 1
ATOM 731 O O . LEU A 1 95 ? 10.878 -13.162 -3.527 1.00 86.25 95 LEU A O 1
ATOM 735 N N . ALA A 1 96 ? 10.273 -14.745 -5.002 1.00 88.38 96 ALA A N 1
ATOM 736 C CA . ALA A 1 96 ? 11.635 -15.114 -5.354 1.00 88.38 96 ALA A CA 1
ATOM 737 C C . ALA A 1 96 ? 12.286 -14.030 -6.222 1.00 88.38 96 ALA A C 1
ATOM 739 O O . ALA A 1 96 ? 13.425 -13.643 -5.944 1.00 88.38 96 ALA A O 1
ATOM 740 N N . ILE A 1 97 ? 11.580 -13.522 -7.240 1.00 92.81 97 ILE A N 1
ATOM 741 C CA . ILE A 1 97 ? 12.042 -12.363 -8.019 1.00 92.81 97 ILE A CA 1
ATOM 742 C C . ILE A 1 97 ? 12.125 -11.132 -7.119 1.00 92.81 97 ILE A C 1
ATOM 744 O O . ILE A 1 97 ? 13.161 -10.469 -7.123 1.00 92.81 97 ILE A O 1
ATOM 748 N N . ALA A 1 98 ? 11.097 -10.870 -6.304 1.00 92.25 98 ALA A N 1
ATOM 749 C CA . ALA A 1 98 ? 11.076 -9.707 -5.422 1.00 92.25 98 ALA A CA 1
ATOM 750 C C . ALA A 1 98 ? 12.316 -9.670 -4.518 1.00 92.25 98 ALA A C 1
ATOM 752 O O . ALA A 1 98 ? 13.046 -8.684 -4.506 1.00 92.25 98 ALA A O 1
ATOM 753 N N . ARG A 1 99 ? 12.635 -10.781 -3.839 1.00 89.44 99 ARG A N 1
ATOM 754 C CA . ARG A 1 99 ? 13.833 -10.885 -2.992 1.00 89.44 99 ARG A CA 1
ATOM 755 C C . ARG A 1 99 ? 15.124 -10.618 -3.759 1.00 89.44 99 ARG A C 1
ATOM 757 O O . ARG A 1 99 ? 15.975 -9.896 -3.251 1.00 89.44 99 ARG A O 1
ATOM 764 N N . ARG A 1 100 ? 15.278 -11.182 -4.963 1.00 92.19 100 ARG A N 1
ATOM 765 C CA . ARG A 1 100 ? 16.469 -10.931 -5.790 1.00 92.19 100 ARG A CA 1
ATOM 766 C C . ARG A 1 100 ? 16.588 -9.459 -6.166 1.00 92.19 100 ARG A C 1
ATOM 768 O O . ARG A 1 1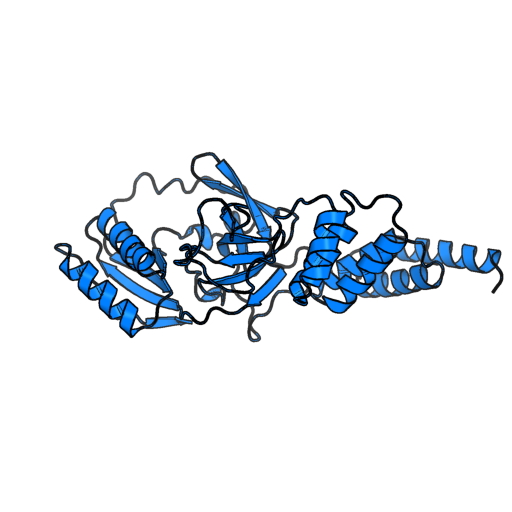00 ? 17.688 -8.925 -6.109 1.00 92.19 100 ARG A O 1
ATOM 775 N N . ALA A 1 101 ? 15.476 -8.817 -6.506 1.00 94.94 101 ALA A N 1
ATOM 776 C CA . ALA A 1 101 ? 15.437 -7.401 -6.844 1.00 94.94 101 ALA A CA 1
ATOM 777 C C . ALA A 1 101 ? 15.805 -6.520 -5.637 1.00 94.94 101 ALA A C 1
ATOM 779 O O . ALA A 1 101 ? 16.672 -5.657 -5.746 1.00 94.94 101 ALA A O 1
ATOM 780 N N . TRP A 1 102 ? 15.254 -6.817 -4.455 1.00 92.69 102 TRP A N 1
ATOM 781 C CA . TRP A 1 102 ? 15.610 -6.145 -3.202 1.00 92.69 102 TRP A CA 1
ATOM 782 C C . TRP A 1 102 ? 17.092 -6.300 -2.859 1.00 92.69 102 TRP A C 1
ATOM 784 O O . TRP A 1 102 ? 17.758 -5.313 -2.556 1.00 92.69 102 TRP A O 1
ATOM 794 N N . SER A 1 103 ? 17.642 -7.510 -2.975 1.00 91.31 103 SER A N 1
ATOM 795 C CA . SER A 1 103 ? 19.073 -7.742 -2.764 1.00 91.31 103 SER A CA 1
ATOM 796 C C . SER A 1 103 ? 19.944 -7.045 -3.810 1.00 91.31 103 SER A C 1
ATOM 798 O O . SER A 1 103 ? 20.982 -6.500 -3.448 1.00 91.31 103 SER A O 1
ATOM 800 N N . ALA A 1 104 ? 19.523 -7.010 -5.079 1.00 92.44 104 ALA A N 1
ATOM 801 C CA . ALA A 1 104 ? 20.225 -6.283 -6.137 1.00 92.44 104 ALA A CA 1
ATOM 802 C C . ALA A 1 104 ? 20.259 -4.775 -5.859 1.00 92.44 104 ALA A C 1
ATOM 804 O O . ALA A 1 104 ? 21.305 -4.158 -6.034 1.00 92.44 104 ALA A O 1
ATOM 805 N N . PHE A 1 105 ? 19.158 -4.212 -5.349 1.00 94.00 105 PHE A N 1
ATOM 806 C CA . PHE A 1 105 ? 19.095 -2.823 -4.896 1.00 94.00 105 PHE A CA 1
ATOM 807 C C . PHE A 1 105 ? 20.003 -2.552 -3.684 1.00 94.00 105 PHE A C 1
ATOM 809 O O . PHE A 1 105 ? 20.461 -1.429 -3.501 1.00 94.00 105 PHE A O 1
ATOM 816 N N . GLY A 1 106 ? 20.295 -3.571 -2.871 1.00 90.00 106 GLY A N 1
ATOM 817 C CA . GLY A 1 106 ? 21.116 -3.461 -1.660 1.00 90.00 106 GLY A CA 1
ATOM 818 C C . GLY A 1 106 ? 20.335 -3.585 -0.349 1.00 90.00 106 GLY A C 1
ATOM 819 O O . GLY A 1 106 ? 20.874 -3.283 0.713 1.00 90.00 106 GLY A O 1
ATOM 820 N N . VAL A 1 107 ? 19.077 -4.035 -0.390 1.00 86.69 107 VAL A N 1
ATOM 821 C CA . VAL A 1 107 ? 18.288 -4.338 0.811 1.00 86.69 107 VAL A CA 1
ATOM 822 C C . VAL A 1 107 ? 18.650 -5.726 1.337 1.00 86.69 107 VAL A C 1
ATOM 824 O O . VAL A 1 107 ? 18.476 -6.742 0.656 1.00 86.69 107 VAL A O 1
ATOM 827 N N . THR A 1 108 ? 19.093 -5.782 2.591 1.00 78.12 108 THR A N 1
ATOM 828 C CA . THR A 1 108 ? 19.308 -7.041 3.312 1.00 78.12 108 THR A CA 1
ATOM 829 C C . THR A 1 108 ? 17.986 -7.530 3.894 1.00 78.12 108 THR A C 1
ATOM 831 O O . THR A 1 108 ? 17.425 -6.900 4.786 1.00 78.12 108 THR A O 1
ATOM 834 N N . LEU A 1 109 ? 17.489 -8.667 3.403 1.00 70.00 109 LEU A N 1
ATOM 835 C CA . LEU A 1 109 ? 16.282 -9.308 3.925 1.00 70.00 109 LEU A CA 1
ATOM 836 C C . LEU A 1 109 ? 16.642 -10.502 4.820 1.00 70.00 109 LEU A C 1
ATOM 838 O O . LEU A 1 109 ? 17.569 -11.240 4.477 1.00 70.00 109 LEU A O 1
ATOM 842 N N . PRO A 1 110 ? 15.892 -10.755 5.909 1.00 63.84 110 PRO A N 1
ATOM 843 C CA . PRO A 1 110 ? 16.050 -11.971 6.703 1.00 63.84 110 PRO A CA 1
ATOM 844 C C . PRO A 1 110 ? 15.891 -13.247 5.860 1.00 63.84 110 PRO A C 1
ATOM 846 O O . PRO A 1 110 ? 15.170 -13.271 4.852 1.00 63.84 110 PRO A O 1
ATOM 849 N N . THR A 1 111 ? 16.556 -14.326 6.275 1.00 52.97 111 THR A N 1
ATOM 850 C CA . THR A 1 111 ? 16.409 -15.653 5.659 1.00 52.97 111 THR A CA 1
ATOM 851 C C . THR A 1 111 ? 15.038 -16.254 5.983 1.00 52.97 111 THR A C 1
ATOM 853 O O . THR A 1 111 ? 14.645 -16.274 7.143 1.00 52.97 111 THR A O 1
ATOM 856 N N . GLY A 1 112 ? 14.335 -16.771 4.967 1.00 50.91 112 GLY A N 1
ATOM 857 C CA . GLY A 1 112 ? 12.963 -17.299 5.071 1.00 50.91 112 GLY A CA 1
ATOM 858 C C . GLY A 1 112 ? 11.937 -16.441 4.318 1.00 50.91 112 GLY A C 1
ATOM 859 O O . GLY A 1 112 ? 12.123 -15.233 4.165 1.00 50.91 112 GLY A O 1
ATOM 860 N N . ASN A 1 113 ? 10.880 -17.054 3.772 1.00 42.62 113 ASN A N 1
ATOM 861 C CA . ASN A 1 113 ? 9.791 -16.306 3.135 1.00 42.62 113 ASN A CA 1
ATOM 862 C C . ASN A 1 113 ? 8.860 -15.746 4.215 1.00 42.62 113 ASN A C 1
ATOM 864 O O . ASN A 1 113 ? 8.385 -16.540 5.024 1.00 42.62 113 ASN A O 1
ATOM 868 N N . PRO A 1 114 ? 8.576 -14.428 4.233 1.00 48.97 114 PRO A N 1
ATOM 869 C CA . PRO A 1 114 ? 7.516 -13.923 5.091 1.00 48.97 114 PRO A CA 1
ATOM 870 C C . PRO A 1 114 ? 6.201 -14.592 4.665 1.00 48.97 114 PRO A C 1
ATOM 872 O O . PRO A 1 114 ? 5.981 -14.754 3.453 1.00 48.97 114 PRO A O 1
ATOM 875 N N . PRO A 1 115 ? 5.353 -15.018 5.615 1.00 48.34 115 PRO A N 1
ATOM 876 C CA . PRO A 1 115 ? 4.064 -15.598 5.279 1.00 48.34 115 PRO A CA 1
ATOM 877 C C . PRO A 1 115 ? 3.278 -14.629 4.384 1.00 48.34 115 PRO A C 1
ATOM 879 O O . PRO A 1 115 ? 3.327 -13.415 4.555 1.00 48.34 115 PRO A O 1
ATOM 882 N N . MET A 1 116 ? 2.540 -15.171 3.414 1.00 47.38 116 MET A N 1
ATOM 883 C CA . MET A 1 116 ? 1.558 -14.415 2.615 1.00 47.38 116 MET A CA 1
ATOM 884 C C . MET A 1 116 ? 0.301 -14.055 3.431 1.00 47.38 116 MET A C 1
ATOM 886 O O . MET A 1 116 ? -0.691 -13.611 2.865 1.00 47.38 116 MET A O 1
ATOM 890 N N . GLY A 1 117 ? 0.325 -14.328 4.739 1.00 46.22 117 GLY A N 1
ATOM 891 C CA . GLY A 1 117 ? -0.798 -14.179 5.647 1.00 46.22 117 GLY A CA 1
ATOM 892 C C . GLY A 1 117 ? -1.041 -12.731 6.045 1.00 46.22 117 GLY A C 1
ATOM 893 O O . GLY A 1 117 ? -0.151 -11.885 6.005 1.00 46.22 117 GLY A O 1
ATOM 894 N N . ASN A 1 118 ? -2.278 -12.493 6.445 1.00 44.06 118 ASN A N 1
ATOM 895 C CA . ASN A 1 118 ? -2.831 -11.222 6.870 1.00 44.06 118 ASN A CA 1
ATOM 896 C C . ASN A 1 118 ? -2.852 -11.081 8.395 1.00 44.06 118 ASN A C 1
ATOM 898 O O . ASN A 1 118 ? -3.674 -10.317 8.877 1.00 44.06 118 ASN A O 1
ATOM 902 N N . ASP A 1 119 ? -2.029 -11.825 9.148 1.00 49.19 119 ASP A N 1
ATOM 903 C CA . ASP A 1 119 ? -1.996 -11.703 10.608 1.00 49.19 119 ASP A CA 1
ATOM 904 C C . ASP A 1 119 ? -1.610 -10.258 10.957 1.00 49.19 119 ASP A C 1
ATOM 906 O O . ASP A 1 119 ? -0.450 -9.891 10.736 1.00 49.19 119 ASP A O 1
ATOM 910 N N . PRO A 1 120 ? -2.545 -9.417 11.441 1.00 45.50 120 PRO A N 1
ATOM 911 C CA . PRO A 1 120 ? -2.292 -8.014 11.728 1.00 45.50 120 PRO A CA 1
ATOM 912 C C . PRO A 1 120 ? -1.732 -7.835 13.143 1.00 45.50 120 PRO A C 1
ATOM 914 O O . PRO A 1 120 ? -1.067 -6.829 13.402 1.00 45.50 120 PRO A O 1
ATOM 917 N N . THR A 1 121 ? -1.938 -8.810 14.032 1.00 46.12 121 THR A N 1
ATOM 918 C CA . THR A 1 121 ? -1.732 -8.705 15.483 1.00 46.12 121 THR A CA 1
ATOM 919 C C . THR A 1 121 ? -0.347 -9.171 15.909 1.00 46.12 121 THR A C 1
ATOM 921 O O . THR A 1 121 ? 0.140 -8.731 16.949 1.00 46.12 121 THR A O 1
ATOM 924 N N . GLY A 1 122 ? 0.341 -9.955 15.073 1.00 45.47 122 GLY A N 1
ATOM 925 C CA . GLY A 1 122 ? 1.747 -10.302 15.288 1.00 45.47 122 GLY A CA 1
ATOM 926 C C . GLY A 1 122 ? 1.977 -11.126 16.556 1.00 45.47 122 GLY A C 1
ATOM 927 O O . GLY A 1 122 ? 3.055 -11.046 17.152 1.00 45.47 122 GLY A O 1
ATOM 928 N N . SER A 1 123 ? 0.979 -11.902 16.987 1.00 35.50 123 SER A N 1
ATOM 929 C CA . SER A 1 123 ? 1.172 -12.872 18.060 1.00 35.50 123 SER A CA 1
ATOM 930 C C . SER A 1 123 ? 2.078 -14.001 17.550 1.00 35.50 123 SER A C 1
ATOM 932 O O . SER A 1 123 ? 1.740 -14.646 16.558 1.00 35.50 123 SER A O 1
ATOM 934 N N . PRO A 1 124 ? 3.222 -14.286 18.199 1.00 34.03 124 PRO A N 1
ATOM 935 C CA . PRO A 1 124 ? 4.051 -15.426 17.821 1.00 34.03 124 PRO A CA 1
ATOM 936 C C . PRO A 1 124 ? 3.236 -16.721 17.920 1.00 34.03 124 PRO A C 1
ATOM 938 O O . PRO A 1 124 ? 2.503 -16.938 18.892 1.00 34.03 124 PRO A O 1
ATOM 941 N N . HIS A 1 125 ? 3.367 -17.601 16.928 1.00 33.12 125 HIS A N 1
ATOM 942 C CA . HIS A 1 125 ? 2.711 -18.901 16.974 1.00 33.12 125 HIS A CA 1
ATOM 943 C C . HIS A 1 125 ? 3.323 -19.744 18.107 1.00 33.12 125 HIS A C 1
ATOM 945 O O . HIS A 1 125 ? 4.537 -19.701 18.335 1.00 33.12 125 HIS A O 1
ATOM 951 N N . PRO A 1 126 ? 2.522 -20.563 18.818 1.00 27.30 126 PRO A N 1
ATOM 952 C CA . PRO A 1 126 ? 3.047 -21.500 19.804 1.00 27.30 126 PRO A CA 1
ATOM 953 C C . PRO A 1 126 ? 3.898 -22.562 19.087 1.00 27.30 126 PRO A C 1
ATOM 955 O O . PRO A 1 126 ? 3.391 -23.549 18.558 1.00 27.30 126 PRO A O 1
ATOM 958 N N . GLY A 1 127 ? 5.205 -22.309 19.037 1.00 33.00 127 GLY A N 1
ATOM 959 C CA . GLY A 1 127 ? 6.192 -23.044 18.243 1.00 33.00 127 GLY A CA 1
ATOM 960 C C . GLY A 1 127 ? 7.404 -22.193 17.843 1.00 33.00 127 GLY A C 1
ATOM 961 O O . GLY A 1 127 ? 8.458 -22.753 17.542 1.00 33.00 127 GLY A O 1
ATOM 962 N N . ASP A 1 128 ? 7.286 -20.864 17.902 1.00 34.72 128 ASP A N 1
ATOM 963 C CA . ASP A 1 128 ? 8.375 -19.946 17.573 1.00 34.72 128 ASP A CA 1
ATOM 964 C C . ASP A 1 128 ? 9.449 -19.941 18.675 1.00 34.72 128 ASP A C 1
ATOM 966 O O . ASP A 1 128 ? 9.235 -19.500 19.808 1.00 34.72 128 ASP A O 1
ATOM 970 N N . THR A 1 129 ? 10.638 -20.458 18.355 1.00 27.89 129 THR A N 1
ATOM 971 C CA . THR A 1 129 ? 11.807 -20.390 19.236 1.00 27.89 129 THR A CA 1
ATOM 972 C C . THR A 1 129 ? 12.324 -18.949 19.341 1.00 27.89 129 THR A C 1
ATOM 974 O O . THR A 1 129 ? 12.504 -18.294 18.308 1.00 27.89 129 THR A O 1
ATOM 977 N N . PRO A 1 130 ? 12.655 -18.447 20.550 1.00 28.22 130 PRO A N 1
ATOM 978 C CA . PRO A 1 130 ? 13.278 -17.137 20.701 1.00 28.22 130 PRO A CA 1
ATOM 979 C C . PRO A 1 130 ? 14.619 -17.129 19.955 1.00 28.22 130 PRO A C 1
ATOM 981 O O . PRO A 1 130 ? 15.562 -17.807 20.361 1.00 28.22 130 PRO A O 1
ATOM 984 N N . GLY A 1 131 ? 14.696 -16.396 18.843 1.00 30.38 131 GLY A N 1
ATOM 985 C CA . GLY A 1 131 ? 15.919 -16.256 18.042 1.00 30.38 131 GLY A CA 1
ATOM 986 C C . GLY A 1 131 ? 15.867 -16.797 16.607 1.00 30.38 131 GLY A C 1
ATOM 987 O O . GLY A 1 131 ? 16.863 -16.677 15.899 1.00 30.38 131 GLY A O 1
ATOM 988 N N . THR A 1 132 ? 14.737 -17.328 16.134 1.00 30.67 132 THR A N 1
ATOM 989 C CA . THR A 1 132 ? 14.548 -17.730 14.722 1.00 30.67 132 THR A CA 1
ATOM 990 C C . THR A 1 132 ? 13.206 -17.192 14.209 1.00 30.67 132 THR A C 1
ATOM 992 O O . THR A 1 132 ? 12.162 -17.718 14.564 1.00 30.67 132 THR A O 1
ATOM 995 N N . ALA A 1 133 ? 13.265 -16.092 13.450 1.00 41.28 133 ALA A N 1
ATOM 996 C CA . ALA A 1 133 ? 12.218 -15.082 13.213 1.00 41.28 133 ALA A CA 1
ATOM 997 C C . ALA A 1 133 ? 10.944 -15.499 12.439 1.00 41.28 133 ALA A C 1
ATOM 999 O O . ALA A 1 133 ? 11.034 -16.329 11.532 1.00 41.28 133 ALA A O 1
ATOM 1000 N N . PRO A 1 134 ? 9.833 -14.751 12.652 1.00 37.41 134 PRO A N 1
ATOM 1001 C CA . PRO A 1 134 ? 8.897 -14.432 11.570 1.00 37.41 134 PRO A CA 1
ATOM 1002 C C . PRO A 1 134 ? 8.316 -12.996 11.652 1.00 37.41 134 PRO A C 1
ATOM 1004 O O . PRO A 1 134 ? 7.114 -12.805 11.692 1.00 37.41 134 PRO A O 1
ATOM 1007 N N . ASP A 1 135 ? 9.150 -11.959 11.665 1.00 41.62 135 ASP A N 1
ATOM 1008 C CA . ASP A 1 135 ? 8.758 -10.599 11.260 1.00 41.62 135 ASP A CA 1
ATOM 1009 C C . ASP A 1 135 ? 10.061 -9.831 11.038 1.00 41.62 135 ASP A C 1
ATOM 1011 O O . ASP A 1 135 ? 10.953 -9.860 11.885 1.00 41.62 135 ASP A O 1
ATOM 1015 N N . ALA A 1 136 ? 10.252 -9.169 9.899 1.00 41.19 136 ALA A N 1
ATOM 1016 C CA . ALA A 1 136 ? 11.521 -8.486 9.629 1.00 41.19 136 ALA A CA 1
ATOM 1017 C C . ALA A 1 136 ? 11.735 -7.225 10.496 1.00 41.19 136 ALA A C 1
ATOM 1019 O O . ALA A 1 136 ? 12.674 -6.476 10.240 1.00 41.19 136 ALA A O 1
ATOM 1020 N N . GLY A 1 137 ? 10.875 -6.962 11.492 1.00 52.75 137 GLY A N 1
ATOM 1021 C CA . GLY A 1 137 ? 11.041 -5.858 12.438 1.00 52.75 137 GLY A CA 1
ATOM 1022 C C . GLY A 1 137 ? 11.188 -4.495 11.757 1.00 52.75 137 GLY A C 1
ATOM 1023 O O . GLY A 1 137 ? 11.834 -3.606 12.303 1.00 52.75 137 GLY A O 1
ATOM 1024 N N . LEU A 1 138 ? 10.610 -4.322 10.560 1.00 67.94 138 LEU A N 1
ATOM 1025 C CA . LEU A 1 138 ? 10.733 -3.104 9.744 1.00 67.94 138 LEU A CA 1
ATOM 1026 C C . LEU A 1 138 ? 9.973 -1.902 10.339 1.00 67.94 138 LEU A C 1
ATOM 1028 O O . LEU A 1 138 ? 10.015 -0.798 9.792 1.00 67.94 138 LEU A O 1
ATOM 1032 N N . GLY A 1 139 ? 9.299 -2.124 11.469 1.00 71.00 139 GLY A N 1
ATOM 1033 C CA . GLY A 1 139 ? 8.595 -1.120 12.244 1.00 71.00 139 GLY A CA 1
ATOM 1034 C C . GLY A 1 139 ? 7.249 -0.710 11.643 1.00 71.00 139 GLY A C 1
ATOM 1035 O O . GLY A 1 139 ? 6.869 -1.161 10.555 1.00 71.00 139 GLY A O 1
ATOM 1036 N N . PRO A 1 140 ? 6.517 0.153 12.365 1.00 84.56 140 PRO A N 1
ATOM 1037 C CA . PRO A 1 140 ? 5.301 0.754 11.851 1.00 84.56 140 PRO A CA 1
ATOM 1038 C C . PRO A 1 140 ? 5.618 1.648 10.646 1.00 84.56 140 PRO A C 1
ATOM 1040 O O . PRO A 1 140 ? 6.695 2.249 10.539 1.00 84.56 140 PRO A O 1
ATOM 1043 N N . THR A 1 141 ? 4.663 1.738 9.731 1.00 86.62 141 THR A N 1
ATOM 1044 C CA . THR A 1 141 ? 4.711 2.647 8.593 1.00 86.62 141 THR A CA 1
ATOM 1045 C C . THR A 1 141 ? 3.358 3.291 8.385 1.00 86.62 141 THR A C 1
ATOM 1047 O O . THR A 1 141 ? 2.372 2.569 8.287 1.00 86.62 141 THR A O 1
ATOM 1050 N N . PRO A 1 142 ? 3.277 4.620 8.286 1.00 91.12 142 PRO A N 1
ATOM 1051 C CA . PRO A 1 142 ? 2.075 5.237 7.780 1.00 91.12 142 PRO A CA 1
ATOM 1052 C C . PRO A 1 142 ? 1.993 5.015 6.261 1.00 91.12 142 PRO A C 1
ATOM 1054 O O . PRO A 1 142 ? 2.988 5.181 5.545 1.00 91.12 142 PRO A O 1
ATOM 1057 N N . VAL A 1 143 ? 0.819 4.617 5.778 1.00 94.50 143 VAL A N 1
ATOM 1058 C CA . VAL A 1 143 ? 0.491 4.480 4.353 1.00 94.50 143 VAL A CA 1
ATOM 1059 C C . VAL A 1 143 ? -0.716 5.355 4.055 1.00 94.50 143 VAL A C 1
ATOM 1061 O O . VAL A 1 143 ? -1.704 5.331 4.787 1.00 94.50 143 VAL A O 1
ATOM 1064 N N . ARG A 1 144 ? -0.624 6.136 2.982 1.00 95.19 144 ARG A N 1
ATOM 1065 C CA . ARG A 1 144 ? -1.739 6.881 2.411 1.00 95.19 144 ARG A CA 1
ATOM 1066 C C . ARG A 1 144 ? -2.530 5.946 1.505 1.00 95.19 144 ARG A C 1
ATOM 1068 O O . ARG A 1 144 ? -2.057 5.607 0.423 1.00 95.19 144 ARG A O 1
ATOM 1075 N N . LEU A 1 145 ? -3.704 5.537 1.964 1.00 95.19 145 LEU A N 1
ATOM 1076 C CA . LEU A 1 145 ? -4.680 4.778 1.190 1.00 95.19 145 LEU A CA 1
ATOM 1077 C C . LEU A 1 145 ? -5.341 5.680 0.155 1.00 95.19 145 LEU A C 1
ATOM 1079 O O . LEU A 1 145 ? -5.570 6.857 0.439 1.00 95.19 145 LEU A O 1
ATOM 1083 N N . ASN A 1 146 ? -5.676 5.128 -1.011 1.00 94.62 146 ASN A N 1
ATOM 1084 C CA . ASN A 1 146 ? -6.309 5.852 -2.124 1.00 94.62 146 ASN A CA 1
ATOM 1085 C C . ASN A 1 146 ? -5.659 7.223 -2.432 1.00 94.62 146 ASN A C 1
ATOM 1087 O O . ASN A 1 146 ? -6.358 8.241 -2.428 1.00 94.62 146 ASN A O 1
ATOM 1091 N N . PRO A 1 147 ? -4.334 7.303 -2.652 1.00 93.56 147 PRO A N 1
ATOM 1092 C CA . PRO A 1 147 ? -3.680 8.569 -2.961 1.00 93.56 147 PRO A CA 1
ATOM 1093 C C . PRO A 1 147 ? -4.161 9.119 -4.310 1.00 93.56 147 PRO A C 1
ATOM 1095 O O . PRO A 1 147 ? -4.390 8.361 -5.260 1.00 93.56 147 PRO A O 1
ATOM 1098 N N . ASP A 1 148 ? -4.257 10.444 -4.414 1.00 90.81 148 ASP A N 1
ATOM 1099 C CA . ASP A 1 148 ? -4.494 11.101 -5.698 1.00 90.81 148 ASP A CA 1
ATOM 1100 C C . ASP A 1 148 ? -3.343 10.807 -6.680 1.00 90.81 148 ASP A C 1
ATOM 1102 O O . ASP A 1 148 ? -2.174 10.770 -6.275 1.00 90.81 148 ASP A O 1
ATOM 1106 N N . PRO A 1 149 ? -3.628 10.630 -7.986 1.00 92.31 149 PRO A N 1
ATOM 1107 C CA . PRO A 1 149 ? -2.587 10.523 -9.000 1.00 92.31 149 PRO A CA 1
ATOM 1108 C C . PRO A 1 149 ? -1.629 11.723 -8.959 1.00 92.31 149 PRO A C 1
ATOM 1110 O O . PRO A 1 149 ? -2.043 12.870 -9.124 1.00 92.31 149 PRO A O 1
ATOM 1113 N N . ARG A 1 150 ? -0.332 11.454 -8.775 1.00 90.31 150 ARG A N 1
ATOM 1114 C CA . ARG A 1 150 ? 0.734 12.470 -8.739 1.00 90.31 150 ARG A CA 1
ATOM 1115 C C . ARG A 1 150 ? 1.425 12.650 -10.083 1.00 90.31 150 ARG A C 1
ATOM 1117 O O . ARG A 1 150 ? 2.000 13.706 -10.341 1.00 90.31 150 ARG A O 1
ATOM 1124 N N . PHE A 1 151 ? 1.391 11.619 -10.923 1.00 91.38 151 PHE A N 1
ATOM 1125 C CA . PHE A 1 151 ? 2.108 11.594 -12.192 1.00 91.38 151 PHE A CA 1
ATOM 1126 C C . PHE A 1 151 ? 1.143 11.588 -13.380 1.00 91.38 151 PHE A C 1
ATOM 1128 O O . PHE A 1 151 ? 0.087 10.948 -13.315 1.00 91.38 151 PHE A O 1
ATOM 1135 N N . PRO A 1 152 ? 1.494 12.248 -14.498 1.00 90.44 152 PRO A N 1
ATOM 1136 C CA . PRO A 1 152 ? 0.766 12.070 -15.744 1.00 90.44 152 PRO A CA 1
ATOM 1137 C C . PRO A 1 152 ? 0.656 10.588 -16.116 1.00 90.44 152 PRO A C 1
ATOM 1139 O O . PRO A 1 152 ? 1.578 9.806 -15.890 1.00 90.44 152 PRO A O 1
ATOM 1142 N N . GLY A 1 153 ? -0.497 10.176 -16.643 1.00 89.38 153 GLY A N 1
ATOM 1143 C CA . GLY A 1 153 ? -0.756 8.775 -16.996 1.00 89.38 153 GLY A CA 1
ATOM 1144 C C . GLY A 1 153 ? -0.934 7.817 -15.807 1.00 89.38 153 GLY A C 1
ATOM 1145 O O . GLY A 1 153 ? -1.234 6.641 -16.028 1.00 89.38 153 GLY A O 1
ATOM 1146 N N . GLN A 1 154 ? -0.799 8.282 -14.558 1.00 94.62 154 GLN A N 1
ATOM 1147 C CA . GLN A 1 154 ? -1.088 7.459 -13.387 1.00 94.62 154 GLN A CA 1
ATOM 1148 C C . GLN A 1 154 ? -2.585 7.210 -13.257 1.00 94.62 154 GLN A C 1
ATOM 1150 O O . GLN A 1 154 ? -3.406 8.126 -13.249 1.00 94.62 154 GLN A O 1
ATOM 1155 N N . SER A 1 155 ? -2.939 5.932 -13.153 1.00 91.75 155 SER A N 1
ATOM 1156 C CA . SER A 1 155 ? -4.327 5.525 -12.989 1.00 91.75 155 SER A CA 1
ATOM 1157 C C . SER A 1 155 ? -4.741 5.677 -11.520 1.00 91.75 155 SER A C 1
ATOM 1159 O O . SER A 1 155 ? -4.038 5.167 -10.642 1.00 91.75 155 SER A O 1
ATOM 1161 N N . PRO A 1 156 ? -5.883 6.315 -11.212 1.00 90.94 156 PRO A N 1
ATOM 1162 C CA . PRO A 1 156 ? -6.403 6.366 -9.844 1.00 90.94 156 PRO A CA 1
ATOM 1163 C C . PRO A 1 156 ? -6.725 4.956 -9.346 1.00 90.94 156 PRO A C 1
ATOM 1165 O O . PRO A 1 156 ? -7.163 4.121 -10.141 1.00 90.94 156 PRO A O 1
ATOM 1168 N N . LEU A 1 157 ? -6.457 4.652 -8.074 1.00 92.44 157 LEU A N 1
ATOM 1169 C CA . LEU A 1 157 ? -6.767 3.337 -7.506 1.00 92.44 157 LEU A CA 1
ATOM 1170 C C . LEU A 1 157 ? -8.287 3.146 -7.439 1.00 92.44 157 LEU A C 1
ATOM 1172 O O . LEU A 1 157 ? -9.020 4.038 -7.016 1.00 92.44 157 LEU A O 1
ATOM 1176 N N . VAL A 1 158 ? -8.752 1.988 -7.907 1.00 91.00 158 VAL A N 1
ATOM 1177 C CA . VAL A 1 158 ? -10.169 1.623 -7.920 1.00 91.00 158 VAL A CA 1
ATOM 1178 C C . VAL A 1 158 ? -10.302 0.265 -7.261 1.00 91.00 158 VAL A C 1
ATOM 1180 O O . VAL A 1 158 ? -9.781 -0.723 -7.774 1.00 91.00 158 VAL A O 1
ATOM 1183 N N . ILE A 1 159 ? -11.035 0.222 -6.158 1.00 85.44 159 ILE A N 1
ATOM 1184 C CA . ILE A 1 159 ? -11.300 -0.990 -5.388 1.00 85.44 159 ILE A CA 1
ATOM 1185 C C . ILE A 1 159 ? -12.769 -1.340 -5.580 1.00 85.44 159 ILE A C 1
ATOM 1187 O O . ILE A 1 159 ? -13.643 -0.493 -5.391 1.00 85.44 159 ILE A O 1
ATOM 1191 N N . ASP A 1 160 ? -13.049 -2.563 -6.033 1.00 84.38 160 ASP A N 1
ATOM 1192 C CA . ASP A 1 160 ? -14.413 -3.050 -6.290 1.00 84.38 160 ASP A CA 1
ATOM 1193 C C . ASP A 1 160 ? -15.260 -2.095 -7.163 1.00 84.38 160 ASP A C 1
ATOM 1195 O O . ASP A 1 160 ? -16.466 -1.913 -6.972 1.00 84.38 160 ASP A O 1
ATOM 1199 N N . GLY A 1 161 ? -14.610 -1.449 -8.138 1.00 87.94 161 GLY A N 1
ATOM 1200 C CA . GLY A 1 161 ? -15.241 -0.501 -9.061 1.00 87.94 161 GLY A CA 1
ATOM 1201 C C . GLY A 1 161 ? -15.518 0.888 -8.475 1.00 87.94 161 GLY A C 1
ATOM 1202 O O . GLY A 1 161 ? -16.270 1.654 -9.082 1.00 87.94 161 GLY A O 1
ATOM 1203 N N . ARG A 1 162 ? -14.947 1.228 -7.313 1.00 88.19 162 ARG A N 1
ATOM 1204 C CA . ARG A 1 162 ? -15.159 2.507 -6.623 1.00 88.19 162 ARG A CA 1
ATOM 1205 C C . ARG A 1 162 ? -13.847 3.221 -6.310 1.00 88.19 162 ARG A C 1
ATOM 1207 O O . ARG A 1 162 ? -12.829 2.588 -6.052 1.00 88.19 162 ARG A O 1
ATOM 1214 N N . PHE A 1 163 ? -13.911 4.549 -6.298 1.00 91.31 163 PHE A N 1
ATOM 1215 C CA . PHE A 1 163 ? -12.874 5.398 -5.717 1.00 91.31 163 PHE A CA 1
ATOM 1216 C C . PHE A 1 163 ? -13.119 5.509 -4.214 1.00 91.31 163 PHE A C 1
ATOM 1218 O O . PHE A 1 163 ? -14.226 5.871 -3.805 1.00 91.31 163 PHE A O 1
ATOM 1225 N N . GLY A 1 164 ? -12.111 5.179 -3.410 1.00 90.12 164 GLY A N 1
ATOM 1226 C CA . GLY A 1 164 ? -12.142 5.411 -1.971 1.00 90.12 164 GLY A CA 1
ATOM 1227 C C . GLY A 1 164 ? -11.693 6.829 -1.624 1.00 90.12 164 GLY A C 1
ATOM 1228 O O . GLY A 1 164 ? -11.000 7.482 -2.404 1.00 90.12 164 GLY A O 1
ATOM 1229 N N . LYS A 1 165 ? -12.083 7.313 -0.444 1.00 90.88 165 LYS A N 1
ATOM 1230 C CA . LYS A 1 165 ? -11.484 8.522 0.129 1.00 90.88 165 LYS A CA 1
ATOM 1231 C C . LYS A 1 165 ? -10.057 8.240 0.580 1.00 90.88 165 LYS A C 1
ATOM 1233 O O . LYS A 1 165 ? -9.744 7.141 1.044 1.00 90.88 165 LYS A O 1
ATOM 1238 N N . THR A 1 166 ? -9.214 9.253 0.449 1.00 92.31 166 THR A N 1
ATOM 1239 C CA . THR A 1 166 ? -7.834 9.195 0.905 1.00 92.31 166 THR A CA 1
ATOM 1240 C C . THR A 1 166 ? -7.774 9.260 2.430 1.00 92.31 166 THR A C 1
ATOM 1242 O O . THR A 1 166 ? -8.460 10.067 3.056 1.00 92.31 166 THR A O 1
ATOM 1245 N N . GLU A 1 167 ? -6.943 8.409 3.023 1.00 89.75 167 GLU A N 1
ATOM 1246 C CA . GLU A 1 167 ? -6.749 8.303 4.471 1.00 89.75 167 GLU A CA 1
ATOM 1247 C C . GLU A 1 167 ? -5.298 7.900 4.751 1.00 89.75 167 GLU A C 1
ATOM 1249 O O . GLU A 1 167 ? -4.727 7.109 4.003 1.00 89.75 167 GLU A O 1
ATOM 1254 N N . VAL A 1 168 ? -4.681 8.415 5.818 1.00 90.94 168 VAL A N 1
ATOM 1255 C CA . VAL A 1 168 ? -3.349 7.953 6.251 1.00 90.94 168 VAL A CA 1
ATOM 1256 C C . VAL A 1 168 ? -3.479 7.048 7.469 1.00 90.94 168 VAL A C 1
ATOM 1258 O O . VAL A 1 168 ? -3.724 7.515 8.584 1.00 90.94 168 VAL A O 1
ATOM 1261 N N . VAL A 1 169 ? -3.224 5.759 7.265 1.00 90.44 169 VAL A N 1
ATOM 1262 C CA . VAL A 1 169 ? -3.319 4.722 8.299 1.00 90.44 169 VAL A CA 1
ATOM 1263 C C . VAL A 1 169 ? -1.943 4.202 8.684 1.00 90.44 169 VAL A C 1
ATOM 1265 O O . VAL A 1 169 ? -1.005 4.213 7.890 1.00 90.44 169 VAL A O 1
ATOM 1268 N N . TRP A 1 170 ? -1.810 3.718 9.910 1.00 91.62 170 TRP A N 1
ATOM 1269 C CA . TRP A 1 170 ? -0.685 2.899 10.324 1.00 91.62 170 TRP A CA 1
ATOM 1270 C C . TRP A 1 170 ? -0.824 1.490 9.773 1.00 91.62 170 TRP A C 1
ATOM 1272 O O . TRP A 1 170 ? -1.880 0.857 9.855 1.00 91.62 170 TRP A O 1
ATOM 1282 N N . CYS A 1 171 ? 0.301 0.993 9.286 1.00 92.50 171 CYS A N 1
ATOM 1283 C CA . CYS A 1 171 ? 0.493 -0.371 8.854 1.00 92.50 171 CYS A CA 1
ATOM 1284 C C . CYS A 1 171 ? 1.748 -0.956 9.511 1.00 92.50 171 CYS A C 1
ATOM 1286 O O . CYS A 1 171 ? 2.676 -0.234 9.892 1.00 92.50 171 CYS A O 1
ATOM 1288 N N . ARG A 1 172 ? 1.837 -2.284 9.560 1.00 89.44 172 ARG A N 1
ATOM 1289 C CA . ARG A 1 172 ? 3.073 -3.008 9.884 1.00 89.44 172 ARG A CA 1
ATOM 1290 C C . ARG A 1 172 ? 3.697 -3.560 8.609 1.00 89.44 172 ARG A C 1
ATOM 1292 O O . ARG A 1 172 ? 3.045 -4.268 7.845 1.00 89.44 172 ARG A O 1
ATOM 1299 N N . ARG A 1 173 ? 4.966 -3.233 8.357 1.00 86.19 173 ARG A N 1
ATOM 1300 C CA . ARG A 1 173 ? 5.680 -3.696 7.156 1.00 86.19 173 ARG A CA 1
ATOM 1301 C C . ARG A 1 173 ? 5.989 -5.191 7.223 1.00 86.19 173 ARG A C 1
ATOM 1303 O O . ARG A 1 173 ? 6.686 -5.636 8.129 1.00 86.19 173 ARG A O 1
ATOM 1310 N N . LEU A 1 174 ? 5.570 -5.920 6.191 1.00 85.44 174 LEU A N 1
ATOM 1311 C CA . LEU A 1 174 ? 5.883 -7.338 5.975 1.00 85.44 174 LEU A CA 1
ATOM 1312 C C . LEU A 1 174 ? 7.139 -7.516 5.108 1.00 85.44 174 LEU A C 1
ATOM 1314 O O . LEU A 1 174 ? 7.876 -8.495 5.228 1.00 85.44 174 LEU A O 1
ATOM 1318 N N . CYS A 1 175 ? 7.373 -6.584 4.183 1.00 85.31 175 CYS A N 1
ATOM 1319 C CA . CYS A 1 175 ? 8.570 -6.505 3.344 1.00 85.31 175 CYS A CA 1
ATOM 1320 C C . CYS A 1 175 ? 8.756 -5.051 2.846 1.00 85.31 175 CYS A C 1
ATOM 1322 O O . CYS A 1 175 ? 7.960 -4.193 3.225 1.00 85.31 175 CYS A O 1
ATOM 1324 N N . PRO A 1 176 ? 9.766 -4.736 2.007 1.00 89.50 176 PRO A N 1
ATOM 1325 C CA . PRO A 1 176 ? 10.027 -3.359 1.569 1.00 89.50 176 PRO A CA 1
ATOM 1326 C C . PRO A 1 176 ? 8.859 -2.631 0.891 1.00 89.50 176 PRO A C 1
ATOM 1328 O O . PRO A 1 176 ? 8.837 -1.408 0.923 1.00 89.50 176 PRO A O 1
ATOM 1331 N N . ALA A 1 177 ? 7.919 -3.366 0.287 1.00 92.00 177 ALA A N 1
ATOM 1332 C CA . ALA A 1 177 ? 6.797 -2.796 -0.462 1.00 92.00 177 ALA A CA 1
ATOM 1333 C C . ALA A 1 177 ? 5.419 -3.319 -0.017 1.00 92.00 177 ALA A C 1
ATOM 1335 O O . ALA A 1 177 ? 4.430 -3.007 -0.668 1.00 92.00 177 ALA A O 1
ATOM 1336 N N . ARG A 1 178 ? 5.329 -4.138 1.044 1.00 92.00 178 ARG A N 1
ATOM 1337 C CA . ARG A 1 178 ? 4.041 -4.628 1.575 1.00 92.00 178 ARG A CA 1
ATOM 1338 C C . ARG A 1 178 ? 3.897 -4.296 3.035 1.00 92.00 178 ARG A C 1
ATOM 1340 O O . ARG A 1 178 ? 4.814 -4.560 3.819 1.00 92.00 178 ARG A O 1
ATOM 1347 N N . ALA A 1 179 ? 2.704 -3.863 3.403 1.00 91.75 179 ALA A N 1
ATOM 1348 C CA . ALA A 1 179 ? 2.343 -3.651 4.788 1.00 91.75 179 ALA A CA 1
ATOM 1349 C C . ALA A 1 179 ? 0.914 -4.132 5.053 1.00 91.75 179 ALA A C 1
ATOM 1351 O O . ALA A 1 179 ? 0.067 -4.081 4.166 1.00 91.75 179 ALA A O 1
ATOM 1352 N N . VAL A 1 180 ? 0.670 -4.621 6.266 1.00 93.88 180 VAL A N 1
ATOM 1353 C CA . VAL A 1 180 ? -0.672 -4.960 6.749 1.00 93.88 180 VAL A CA 1
ATOM 1354 C C . VAL A 1 180 ? -1.256 -3.761 7.487 1.00 93.88 180 VAL A C 1
ATOM 1356 O O . VAL A 1 180 ? -0.570 -3.181 8.330 1.00 93.88 180 VAL A O 1
ATOM 1359 N N . VAL A 1 181 ? -2.488 -3.374 7.166 1.00 94.69 181 VAL A N 1
ATOM 1360 C CA . VAL A 1 181 ? -3.197 -2.258 7.808 1.00 94.69 181 VAL A CA 1
ATOM 1361 C C . VAL A 1 181 ? -3.502 -2.607 9.264 1.00 94.69 181 VAL A C 1
ATOM 1363 O O . VAL A 1 181 ? -4.097 -3.647 9.541 1.00 94.69 181 VAL A O 1
ATOM 1366 N N . THR A 1 182 ? -3.097 -1.739 10.196 1.00 92.19 182 THR A N 1
ATOM 1367 C CA . THR A 1 182 ? -3.246 -1.964 11.648 1.00 92.19 182 THR A CA 1
ATOM 1368 C C . THR A 1 182 ? -4.228 -1.015 12.336 1.00 92.19 182 THR A C 1
ATOM 1370 O O . THR A 1 182 ? -4.607 -1.281 13.471 1.00 92.19 182 THR A O 1
ATOM 1373 N N . ASN A 1 183 ? -4.666 0.064 11.680 1.00 90.88 183 ASN A N 1
ATOM 1374 C CA . ASN A 1 183 ? -5.840 0.823 12.131 1.00 90.88 183 ASN A CA 1
ATOM 1375 C C . ASN A 1 183 ? -7.136 0.161 11.651 1.00 90.88 183 ASN A C 1
ATOM 1377 O O . ASN A 1 183 ? -7.106 -0.679 10.753 1.00 90.88 183 ASN A O 1
ATOM 1381 N N . VAL A 1 184 ? -8.275 0.583 12.206 1.00 94.88 184 VAL A N 1
ATOM 1382 C CA . VAL A 1 184 ? -9.584 0.386 11.565 1.00 94.88 184 VAL A CA 1
ATOM 1383 C C . VAL A 1 184 ? -9.859 1.602 10.671 1.00 94.88 184 VAL A C 1
ATOM 1385 O O . VAL A 1 184 ? -10.194 2.657 11.219 1.00 94.88 184 VAL A O 1
ATOM 1388 N N . PRO A 1 185 ? -9.702 1.495 9.334 1.00 93.69 185 PRO A N 1
ATOM 1389 C CA . PRO A 1 185 ? -9.891 2.631 8.436 1.00 93.69 185 PRO A CA 1
ATOM 1390 C C . PRO A 1 185 ? -11.348 3.078 8.400 1.00 93.69 185 PRO A C 1
ATOM 1392 O O . PRO A 1 185 ? -12.262 2.284 8.657 1.00 93.69 185 PRO A O 1
ATOM 1395 N N . PHE A 1 186 ? -11.573 4.325 8.003 1.00 93.06 186 PHE A N 1
ATOM 1396 C CA . PHE A 1 186 ? -12.918 4.815 7.732 1.00 93.06 186 PHE A CA 1
ATOM 1397 C C . PHE A 1 186 ? -13.541 4.054 6.550 1.00 93.06 186 PHE A C 1
ATOM 1399 O O . PHE A 1 186 ? -12.844 3.741 5.576 1.00 93.06 186 PHE A O 1
ATOM 1406 N N . PRO A 1 187 ? -14.855 3.758 6.581 1.00 92.12 187 PRO A N 1
ATOM 1407 C CA . PRO A 1 187 ? -15.499 2.937 5.560 1.00 92.12 187 PRO A CA 1
ATOM 1408 C C . PRO A 1 187 ? -15.442 3.568 4.163 1.00 92.12 187 PRO A C 1
ATOM 1410 O O . PRO A 1 187 ? -15.450 2.858 3.158 1.00 92.12 187 PRO A O 1
ATOM 1413 N N . GLU A 1 188 ? -15.336 4.894 4.078 1.00 91.38 188 GLU A N 1
ATOM 1414 C CA . GLU A 1 188 ? -15.187 5.624 2.822 1.00 91.38 188 GLU A CA 1
ATOM 1415 C C . GLU A 1 188 ? -13.872 5.316 2.100 1.00 91.38 188 GLU A C 1
ATOM 1417 O O . GLU A 1 188 ? -13.808 5.503 0.884 1.00 91.38 188 GLU A O 1
ATOM 1422 N N . SER A 1 189 ? -12.840 4.840 2.804 1.00 92.75 189 SER A N 1
ATOM 1423 C CA . SER A 1 189 ? -11.596 4.381 2.176 1.00 92.75 189 SER A CA 1
ATOM 1424 C C . SER A 1 189 ? -11.790 3.076 1.393 1.00 92.75 189 SER A C 1
ATOM 1426 O O . SER A 1 189 ? -10.983 2.762 0.521 1.00 92.75 189 SER A O 1
ATOM 1428 N N . GLY A 1 190 ? -12.832 2.294 1.701 1.00 93.56 190 GLY A N 1
ATOM 1429 C CA . GLY A 1 190 ? -13.035 0.950 1.154 1.00 93.56 190 GLY A CA 1
ATOM 1430 C C . GLY A 1 190 ? -12.049 -0.107 1.672 1.00 93.56 190 GLY A C 1
ATOM 1431 O O . GLY A 1 190 ? -12.108 -1.250 1.214 1.00 93.56 190 GLY A O 1
ATOM 1432 N N . HIS A 1 191 ? -11.173 0.254 2.614 1.00 95.44 191 HIS A N 1
ATOM 1433 C CA . HIS A 1 191 ? -10.183 -0.630 3.222 1.00 95.44 191 HIS A CA 1
ATOM 1434 C C . HIS A 1 191 ? -10.632 -1.145 4.586 1.00 95.44 191 HIS A C 1
ATOM 1436 O O . HIS A 1 191 ? -11.496 -0.572 5.254 1.00 95.44 191 HIS A O 1
ATOM 1442 N N . ARG A 1 192 ? -10.015 -2.242 5.012 1.00 95.06 192 ARG A N 1
ATOM 1443 C CA . ARG A 1 192 ? -10.267 -2.911 6.285 1.00 95.06 192 ARG A CA 1
ATOM 1444 C C . ARG A 1 192 ? -8.971 -3.081 7.064 1.00 95.06 192 ARG A C 1
ATOM 1446 O O . ARG A 1 192 ? -7.878 -3.204 6.511 1.00 95.06 192 ARG A O 1
ATOM 1453 N N . PHE A 1 193 ? -9.114 -3.158 8.380 1.00 95.06 193 PHE A N 1
ATOM 1454 C CA . PHE A 1 193 ? -8.059 -3.667 9.247 1.00 95.06 193 PHE A CA 1
ATOM 1455 C C . PHE A 1 193 ? -7.622 -5.060 8.773 1.00 95.06 193 PHE A C 1
ATOM 1457 O O . PHE A 1 193 ? -8.458 -5.938 8.529 1.00 95.06 193 PHE A O 1
ATOM 1464 N N . GLY A 1 194 ? -6.313 -5.267 8.655 1.00 94.19 194 GLY A N 1
ATOM 1465 C CA . GLY A 1 194 ? -5.735 -6.509 8.151 1.00 94.19 194 GLY A CA 1
ATOM 1466 C C . GLY A 1 194 ? -5.622 -6.604 6.628 1.00 94.19 194 GLY A C 1
ATOM 1467 O O . GLY A 1 194 ? -5.100 -7.609 6.145 1.00 94.19 194 GLY A O 1
ATOM 1468 N N . ASP A 1 195 ? -6.068 -5.601 5.862 1.00 96.00 195 ASP A N 1
ATOM 1469 C CA . ASP A 1 195 ? -5.770 -5.554 4.427 1.00 96.00 195 ASP A CA 1
ATOM 1470 C C . ASP A 1 195 ? -4.251 -5.523 4.224 1.00 96.00 195 ASP A C 1
ATOM 1472 O O . ASP A 1 195 ? -3.523 -4.848 4.958 1.00 96.00 195 ASP A O 1
ATOM 1476 N N . VAL A 1 196 ? -3.759 -6.247 3.220 1.00 95.50 196 VAL A N 1
ATOM 1477 C CA . VAL A 1 196 ? -2.353 -6.163 2.815 1.00 95.50 196 VAL A CA 1
ATOM 1478 C C . VAL A 1 196 ? -2.261 -5.239 1.618 1.00 95.50 196 VAL A C 1
ATOM 1480 O O . VAL A 1 196 ? -2.716 -5.581 0.527 1.00 95.50 196 VAL A O 1
ATOM 1483 N N . VAL A 1 197 ? -1.621 -4.094 1.816 1.00 96.81 197 VAL A N 1
ATOM 1484 C CA . VAL A 1 197 ? -1.419 -3.081 0.781 1.00 96.81 197 VAL A CA 1
ATOM 1485 C C . VAL A 1 197 ? -0.001 -3.153 0.224 1.00 96.81 197 VAL A C 1
ATOM 1487 O O . VAL A 1 197 ? 0.972 -3.422 0.941 1.00 96.81 197 VAL A O 1
ATOM 1490 N N . LEU A 1 198 ? 0.111 -2.918 -1.077 1.00 97.06 198 LEU A N 1
ATOM 1491 C CA . LEU A 1 198 ? 1.348 -2.594 -1.768 1.00 97.06 198 LEU A CA 1
ATOM 1492 C C . LEU A 1 198 ? 1.569 -1.089 -1.637 1.00 97.06 198 LEU A C 1
ATOM 1494 O O . LEU A 1 198 ? 0.651 -0.317 -1.891 1.00 97.06 198 LEU A O 1
ATOM 1498 N N . HIS A 1 199 ? 2.774 -0.658 -1.289 1.00 95.88 199 HIS A N 1
ATOM 1499 C CA . HIS A 1 199 ? 3.102 0.764 -1.183 1.00 95.88 199 HIS A CA 1
ATOM 1500 C C . HIS A 1 199 ? 4.400 1.100 -1.921 1.00 95.88 199 HIS A C 1
ATOM 1502 O O . HIS A 1 199 ? 5.231 0.225 -2.192 1.00 95.88 199 HIS A O 1
ATOM 1508 N N . ASP A 1 200 ? 4.578 2.378 -2.247 1.00 93.62 200 ASP A N 1
ATOM 1509 C CA . ASP A 1 200 ? 5.802 2.875 -2.872 1.00 93.62 200 ASP A CA 1
ATOM 1510 C C . ASP A 1 200 ? 6.961 3.005 -1.864 1.00 93.62 200 ASP A C 1
ATOM 1512 O O . ASP A 1 200 ? 6.774 2.948 -0.649 1.00 93.62 200 ASP A O 1
ATOM 1516 N N . GLY A 1 201 ? 8.181 3.173 -2.374 1.00 88.06 201 GLY A N 1
ATOM 1517 C CA . GLY A 1 201 ? 9.378 3.472 -1.583 1.00 88.06 201 GLY A CA 1
ATOM 1518 C C . GLY A 1 201 ? 9.732 4.950 -1.510 1.00 88.06 201 GLY A C 1
ATOM 1519 O O . GLY A 1 201 ? 10.568 5.330 -0.694 1.00 88.06 201 GLY A O 1
ATOM 1520 N N 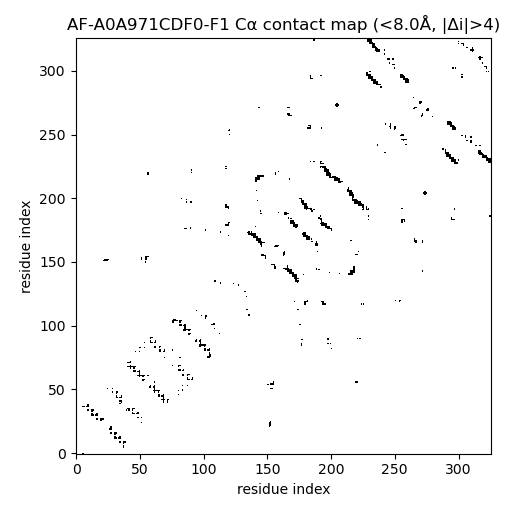. GLU A 1 202 ? 9.128 5.778 -2.363 1.00 90.06 202 GLU A N 1
ATOM 1521 C CA . GLU A 1 202 ? 9.284 7.229 -2.307 1.00 90.06 202 GLU A CA 1
ATOM 1522 C C . GLU A 1 202 ? 8.362 7.796 -1.214 1.00 90.06 202 GLU A C 1
ATOM 1524 O O . GLU A 1 202 ? 7.143 7.630 -1.309 1.00 90.06 202 GLU A O 1
ATOM 1529 N N . PRO A 1 203 ? 8.906 8.438 -0.164 1.00 89.94 203 PRO A N 1
ATOM 1530 C CA . PRO A 1 203 ? 8.088 9.059 0.865 1.00 89.94 203 PRO A CA 1
ATOM 1531 C C . PRO A 1 203 ? 7.418 10.332 0.336 1.00 89.94 203 PRO A C 1
ATOM 1533 O O . PRO A 1 203 ? 8.036 11.146 -0.349 1.00 89.94 203 PRO A O 1
ATOM 1536 N N . VAL A 1 204 ? 6.157 10.529 0.704 1.00 89.88 204 VAL A N 1
ATOM 1537 C CA . VAL A 1 204 ? 5.329 11.674 0.319 1.00 89.88 204 VAL A CA 1
ATOM 1538 C C . VAL A 1 204 ? 4.721 12.266 1.585 1.00 89.88 204 VAL A C 1
ATOM 1540 O O . VAL A 1 204 ? 3.583 11.971 1.960 1.00 89.88 204 VAL A O 1
ATOM 1543 N N . GLY A 1 205 ? 5.511 13.102 2.253 1.00 87.00 205 GLY A N 1
ATOM 1544 C CA . GLY A 1 205 ? 5.180 13.682 3.552 1.00 87.00 205 GLY A CA 1
ATOM 1545 C C . GLY A 1 205 ? 5.623 12.814 4.730 1.00 87.00 205 GLY A C 1
ATOM 1546 O O . GLY A 1 205 ? 6.207 11.739 4.573 1.00 87.00 205 GLY A O 1
ATOM 1547 N N . GLU A 1 206 ? 5.350 13.308 5.933 1.00 83.44 206 GLU A N 1
ATOM 1548 C CA . GLU A 1 206 ? 5.767 12.68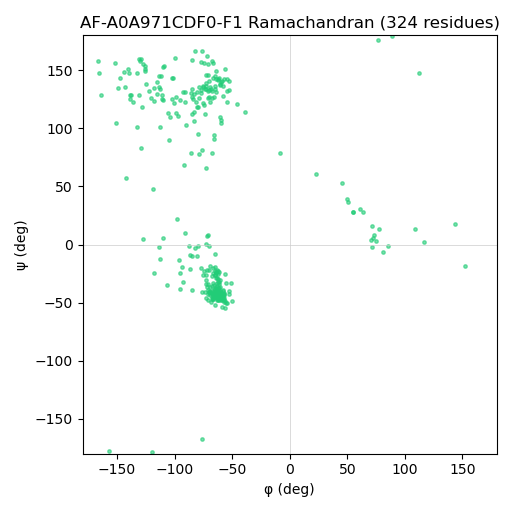6 7.187 1.00 83.44 206 GLU A CA 1
ATOM 1549 C C . GLU A 1 206 ? 4.657 12.785 8.236 1.00 83.44 206 GLU A C 1
ATOM 1551 O O . GLU A 1 206 ? 3.871 13.733 8.247 1.00 83.44 206 GLU A O 1
ATOM 1556 N N . ARG A 1 207 ? 4.618 11.811 9.146 1.00 78.56 207 ARG A N 1
ATOM 1557 C CA . ARG A 1 207 ? 3.775 11.816 10.342 1.00 78.56 207 ARG A CA 1
ATOM 1558 C C . ARG A 1 207 ? 4.666 11.778 11.576 1.00 78.56 207 ARG A C 1
ATOM 1560 O O . ARG A 1 207 ? 5.468 10.859 11.721 1.00 78.56 207 ARG A O 1
ATOM 1567 N N . THR A 1 208 ? 4.516 12.750 12.470 1.00 76.50 208 THR A N 1
ATOM 1568 C CA . THR A 1 208 ? 5.292 12.816 13.715 1.00 76.50 208 THR A CA 1
ATOM 1569 C C . THR A 1 208 ? 4.482 12.259 14.877 1.00 76.50 208 THR A C 1
ATOM 1571 O O . THR A 1 208 ? 3.361 12.697 15.113 1.00 76.50 208 THR A O 1
ATOM 1574 N N . VAL A 1 209 ? 5.059 11.310 15.613 1.00 73.81 209 VAL A N 1
ATOM 1575 C CA . VAL A 1 209 ? 4.495 10.753 16.852 1.00 73.81 209 VAL A CA 1
ATOM 1576 C C . VAL A 1 209 ? 5.580 10.776 17.915 1.00 73.81 209 VAL A C 1
ATOM 1578 O O . VAL A 1 209 ? 6.694 10.326 17.653 1.00 73.81 209 VAL A O 1
ATOM 1581 N N . ASP A 1 210 ? 5.282 11.337 19.087 1.00 76.62 210 ASP A N 1
ATOM 1582 C CA . ASP A 1 210 ? 6.221 11.462 20.213 1.00 76.62 210 ASP A CA 1
ATOM 1583 C C . ASP A 1 210 ? 7.583 12.066 19.816 1.00 76.62 210 ASP A C 1
ATOM 1585 O O . ASP A 1 210 ? 8.649 11.626 20.246 1.00 76.62 210 ASP A O 1
ATOM 1589 N N . GLY A 1 211 ? 7.557 13.064 18.925 1.00 75.44 211 GLY A N 1
ATOM 1590 C CA . GLY A 1 211 ? 8.757 13.730 18.408 1.00 75.44 211 GLY A CA 1
ATOM 1591 C C . GLY A 1 211 ? 9.562 12.918 17.385 1.00 75.44 211 GLY A C 1
ATOM 1592 O O . GLY A 1 211 ? 10.597 13.390 16.915 1.00 75.44 211 GLY A O 1
ATOM 1593 N N . ARG A 1 212 ? 9.103 11.722 17.001 1.00 77.81 212 ARG A N 1
ATOM 1594 C CA . ARG A 1 212 ? 9.700 10.909 15.937 1.00 77.81 212 ARG A CA 1
ATOM 1595 C C . ARG A 1 212 ? 8.911 11.054 14.640 1.00 77.81 212 ARG A C 1
ATOM 1597 O O . ARG A 1 212 ? 7.730 10.724 14.595 1.00 77.81 212 ARG A O 1
ATOM 1604 N N . ALA A 1 213 ? 9.587 11.494 13.581 1.00 79.69 213 ALA A N 1
ATOM 1605 C CA . ALA A 1 213 ? 9.027 11.551 12.235 1.00 79.69 213 ALA A CA 1
ATOM 1606 C C . ALA A 1 213 ? 9.042 10.167 11.566 1.00 79.69 213 ALA A C 1
ATOM 1608 O O . ALA A 1 213 ? 10.039 9.438 11.624 1.00 79.69 213 ALA A O 1
ATOM 1609 N N . TYR A 1 214 ? 7.931 9.821 10.921 1.00 83.56 214 TYR A N 1
ATOM 1610 C CA . TYR A 1 214 ? 7.761 8.619 10.116 1.00 83.56 214 TYR A CA 1
ATOM 1611 C C . TYR A 1 214 ? 7.392 9.015 8.682 1.00 83.56 214 TYR A C 1
ATOM 1613 O O . TYR A 1 214 ? 6.405 9.728 8.498 1.00 83.56 214 TYR A O 1
ATOM 1621 N N . PRO A 1 215 ? 8.130 8.546 7.663 1.00 87.81 215 PRO A N 1
ATOM 1622 C CA . PRO A 1 215 ? 7.783 8.816 6.273 1.00 87.81 215 PRO A CA 1
ATOM 1623 C C . PRO A 1 215 ? 6.450 8.161 5.903 1.00 87.81 215 PRO A C 1
ATOM 1625 O O . PRO A 1 215 ? 6.240 6.985 6.208 1.00 87.81 215 PRO A O 1
ATOM 1628 N N . VAL A 1 216 ? 5.576 8.917 5.236 1.00 89.94 216 VAL A N 1
ATOM 1629 C CA . VAL A 1 216 ? 4.299 8.428 4.695 1.00 89.94 216 VAL A CA 1
ATOM 1630 C C . VAL A 1 216 ? 4.523 7.942 3.272 1.00 89.94 216 VAL A C 1
ATOM 1632 O O . VAL A 1 216 ? 5.114 8.656 2.468 1.00 89.94 216 VAL A O 1
ATOM 1635 N N . PHE A 1 217 ? 4.044 6.745 2.948 1.00 94.56 217 PHE A N 1
ATOM 1636 C CA . PHE A 1 217 ? 4.156 6.180 1.602 1.00 94.56 217 PHE A CA 1
ATOM 1637 C C . PHE A 1 217 ? 2.789 6.082 0.944 1.00 94.56 217 PHE A C 1
ATOM 1639 O O . PHE A 1 217 ? 1.800 5.800 1.613 1.00 94.56 217 PHE A O 1
ATOM 1646 N N . ASP A 1 218 ? 2.745 6.284 -0.366 1.00 96.19 218 ASP A N 1
ATOM 1647 C CA . ASP A 1 218 ? 1.526 6.093 -1.143 1.00 96.19 218 ASP A CA 1
ATOM 1648 C C . ASP A 1 218 ? 1.233 4.611 -1.339 1.00 96.19 218 ASP A C 1
ATOM 1650 O O . ASP A 1 218 ? 2.120 3.825 -1.692 1.00 96.19 218 ASP A O 1
ATOM 1654 N N . GLU A 1 219 ? -0.030 4.246 -1.150 1.00 97.50 219 GLU A N 1
ATOM 1655 C CA . GLU A 1 219 ? -0.558 2.983 -1.629 1.00 97.50 219 GLU A CA 1
ATOM 1656 C C . GLU A 1 219 ? -0.450 2.901 -3.157 1.00 97.50 219 GLU A C 1
ATOM 1658 O O . GLU A 1 219 ? -0.748 3.840 -3.899 1.00 97.50 219 GLU A O 1
ATOM 1663 N N . LEU A 1 220 ? -0.033 1.732 -3.626 1.00 96.88 220 LEU A N 1
ATOM 1664 C CA . LEU A 1 220 ? 0.006 1.378 -5.033 1.00 96.88 220 LEU A CA 1
ATOM 1665 C C . LEU A 1 220 ? -1.094 0.389 -5.406 1.00 96.88 220 LEU A C 1
ATOM 1667 O O . LEU A 1 220 ? -1.567 0.460 -6.532 1.00 96.88 220 LEU A O 1
ATOM 1671 N N . ASP A 1 221 ? -1.468 -0.541 -4.524 1.00 95.75 221 ASP A N 1
ATOM 1672 C CA . ASP A 1 221 ? -2.497 -1.554 -4.791 1.00 95.75 221 ASP A CA 1
ATOM 1673 C C . ASP A 1 221 ? -2.942 -2.251 -3.497 1.00 95.75 221 ASP A C 1
ATOM 1675 O O . ASP A 1 221 ? -2.143 -2.365 -2.563 1.00 95.75 221 ASP A O 1
ATOM 1679 N N . ARG A 1 222 ? -4.143 -2.839 -3.486 1.00 95.56 222 ARG A N 1
ATOM 1680 C CA . ARG A 1 222 ? -4.587 -3.733 -2.406 1.00 95.56 222 ARG A CA 1
ATOM 1681 C C . ARG A 1 222 ? -4.352 -5.185 -2.819 1.00 95.56 222 ARG A C 1
ATOM 1683 O O . ARG A 1 222 ? -5.003 -5.702 -3.720 1.00 95.56 222 ARG A O 1
ATOM 1690 N N . LEU A 1 223 ? -3.398 -5.851 -2.169 1.00 93.94 223 LEU A N 1
ATOM 1691 C CA . LEU A 1 223 ? -2.954 -7.199 -2.547 1.00 93.94 223 LEU A CA 1
ATOM 1692 C C . LEU A 1 223 ? -3.819 -8.309 -1.957 1.00 93.94 223 LEU A C 1
ATOM 1694 O O . LEU A 1 223 ? -4.016 -9.340 -2.599 1.00 93.94 223 LEU A O 1
ATOM 1698 N N . VAL A 1 224 ? -4.253 -8.143 -0.707 1.00 93.38 224 VAL A N 1
ATOM 1699 C CA . VAL A 1 224 ? -5.060 -9.138 0.006 1.00 93.38 224 VAL A CA 1
ATOM 1700 C C . VAL A 1 224 ? -6.144 -8.423 0.788 1.00 93.38 224 VAL A C 1
ATOM 1702 O O . VAL A 1 224 ? -5.845 -7.567 1.619 1.00 93.38 224 VAL A O 1
ATOM 1705 N N . ASP A 1 225 ? -7.381 -8.836 0.547 1.00 92.25 225 ASP A N 1
ATOM 1706 C CA . ASP A 1 225 ? -8.542 -8.376 1.293 1.00 92.25 225 ASP A CA 1
ATOM 1707 C C . ASP A 1 225 ? -8.605 -9.076 2.655 1.00 92.25 225 ASP A C 1
ATOM 1709 O O . ASP A 1 225 ? -8.525 -10.307 2.760 1.00 92.25 225 ASP A O 1
ATOM 1713 N N . SER A 1 226 ? -8.822 -8.297 3.707 1.00 93.44 226 SER A N 1
ATOM 1714 C CA . SER A 1 226 ? -9.184 -8.818 5.015 1.00 93.44 226 SER A CA 1
ATOM 1715 C C . SER A 1 226 ? -10.603 -9.382 4.998 1.00 93.44 226 SER A C 1
ATOM 1717 O O . SER A 1 226 ? -11.532 -8.818 4.409 1.00 93.44 226 SER A O 1
ATOM 1719 N N . SER A 1 227 ? -10.774 -10.502 5.702 1.00 91.56 227 SER A N 1
ATOM 1720 C CA . SER A 1 227 ? -12.082 -11.125 5.933 1.00 91.56 227 SER A CA 1
ATOM 1721 C C . SER A 1 227 ? -12.811 -10.559 7.155 1.00 91.56 227 SER A C 1
ATOM 1723 O O . SER A 1 227 ? -13.989 -10.866 7.350 1.00 91.56 227 SER A O 1
ATOM 1725 N N . LEU A 1 228 ? -12.137 -9.737 7.969 1.00 93.81 228 LEU A N 1
ATOM 1726 C CA . LEU A 1 228 ? -12.749 -9.092 9.126 1.00 93.81 228 LEU A CA 1
ATOM 1727 C C . LEU A 1 228 ? -13.650 -7.946 8.654 1.00 93.81 228 LEU A C 1
ATOM 1729 O O . LEU A 1 228 ? -13.159 -7.038 7.986 1.00 93.81 228 LEU A O 1
ATOM 1733 N N . PRO A 1 229 ? -14.954 -7.959 8.981 1.00 96.31 229 PRO A N 1
ATOM 1734 C CA . PRO A 1 229 ? -15.830 -6.857 8.623 1.00 96.31 229 PRO A CA 1
ATOM 1735 C C . PRO A 1 229 ? -15.503 -5.616 9.457 1.00 96.31 229 PRO A C 1
ATOM 1737 O O . PRO A 1 229 ? -15.016 -5.727 10.588 1.00 96.31 229 PRO A O 1
ATOM 1740 N N . THR A 1 230 ? -15.836 -4.447 8.913 1.00 97.19 230 THR A N 1
ATOM 1741 C CA . THR A 1 230 ? -15.788 -3.191 9.667 1.00 97.19 230 THR A CA 1
ATOM 1742 C C . THR A 1 230 ? -17.179 -2.907 10.208 1.00 97.19 230 THR A C 1
ATOM 1744 O O . THR A 1 230 ? -18.150 -2.832 9.449 1.00 97.19 230 THR A O 1
ATOM 1747 N N . LEU A 1 231 ? -17.279 -2.736 11.521 1.00 98.19 231 LEU A N 1
ATOM 1748 C CA . LEU A 1 231 ? -18.488 -2.306 12.210 1.00 98.19 231 LEU A CA 1
ATOM 1749 C C . LEU A 1 231 ? -18.299 -0.883 12.734 1.00 98.19 231 LEU A C 1
ATOM 1751 O O . LEU A 1 231 ? -17.184 -0.482 13.052 1.00 98.19 231 LEU A O 1
ATOM 1755 N N . VAL A 1 232 ? -19.391 -0.148 12.886 1.00 97.19 232 VAL A N 1
ATOM 1756 C CA . VAL A 1 232 ? -19.427 1.122 13.609 1.00 97.19 232 VAL A CA 1
ATOM 1757 C C . VAL A 1 232 ? -20.310 0.979 14.841 1.00 97.19 232 VAL A C 1
ATOM 1759 O O . VAL A 1 232 ? -21.355 0.325 14.800 1.00 97.19 232 VAL A O 1
ATOM 1762 N N . VAL A 1 233 ? -19.895 1.570 15.958 1.00 97.69 233 VAL A N 1
ATOM 1763 C CA . VAL A 1 233 ? -20.703 1.608 17.180 1.00 97.69 233 VAL A CA 1
ATOM 1764 C C . VAL A 1 233 ? -20.535 2.939 17.903 1.00 97.69 233 VAL A C 1
ATOM 1766 O O . VAL A 1 233 ? -19.424 3.430 18.094 1.00 97.69 233 VAL A O 1
ATOM 1769 N N . SER A 1 234 ? -21.648 3.514 18.356 1.00 97.56 234 SER A N 1
ATOM 1770 C CA . SER A 1 234 ? -21.614 4.609 19.326 1.00 97.56 234 SER A CA 1
ATOM 1771 C C . SER A 1 234 ? -21.474 4.045 20.737 1.00 97.56 234 SER A C 1
ATOM 1773 O O . SER A 1 234 ? -22.245 3.167 21.142 1.00 97.56 234 SER A O 1
ATOM 1775 N N . VAL A 1 235 ? -20.513 4.552 21.501 1.00 97.25 235 VAL A N 1
ATOM 1776 C CA . VAL A 1 235 ? -20.251 4.141 22.883 1.00 97.25 235 VAL A CA 1
ATOM 1777 C C . VAL A 1 235 ? -20.261 5.342 23.812 1.00 97.25 235 VAL A C 1
ATOM 1779 O O . VAL A 1 235 ? -19.928 6.454 23.419 1.00 97.25 235 VAL A O 1
ATOM 1782 N N . ARG A 1 236 ? -20.631 5.099 25.065 1.00 97.44 236 ARG A N 1
ATOM 1783 C CA . ARG A 1 236 ? -20.509 6.056 26.154 1.00 97.44 236 ARG A CA 1
ATOM 1784 C C . ARG A 1 236 ? -19.348 5.637 27.039 1.00 97.44 236 ARG A C 1
ATOM 1786 O O . ARG A 1 236 ? -19.436 4.618 27.724 1.00 97.44 236 ARG A O 1
ATOM 1793 N N . CYS A 1 237 ? -18.308 6.448 27.047 1.00 96.62 237 CYS A N 1
ATOM 1794 C CA . CYS A 1 237 ? -17.103 6.321 27.846 1.00 96.62 237 CYS A CA 1
ATOM 1795 C C . CYS A 1 237 ? -17.087 7.477 28.856 1.00 96.62 237 CYS A C 1
ATOM 1797 O O . CYS A 1 237 ? -16.802 8.604 28.470 1.00 96.62 237 CYS A O 1
ATOM 1799 N N . PRO A 1 238 ? -17.448 7.274 30.132 1.00 95.50 238 PRO A N 1
ATOM 1800 C CA . PRO A 1 238 ? -17.383 8.337 31.139 1.00 95.50 238 PRO A CA 1
ATOM 1801 C C . PRO A 1 238 ? -16.003 8.991 31.293 1.00 95.50 238 PRO A C 1
ATOM 1803 O O . PRO A 1 238 ? -15.935 10.187 31.576 1.00 95.50 238 PRO A O 1
ATOM 1806 N N . LEU A 1 239 ? -14.929 8.223 31.098 1.00 94.62 239 LEU A N 1
ATOM 1807 C CA . LEU A 1 239 ? -13.538 8.656 31.213 1.00 94.62 239 LEU A CA 1
ATOM 1808 C C . LEU A 1 239 ? -12.717 8.246 29.975 1.00 94.62 239 LEU A C 1
ATOM 1810 O O . LEU A 1 239 ? -13.063 7.260 29.320 1.00 94.62 239 LEU A O 1
ATOM 1814 N N . PRO A 1 240 ? -11.589 8.930 29.695 1.00 93.56 240 PRO A N 1
ATOM 1815 C CA . PRO A 1 240 ? -10.645 8.519 28.651 1.00 93.56 240 PRO A CA 1
ATOM 1816 C C . PRO A 1 240 ? -10.176 7.063 28.784 1.00 93.56 240 PRO A C 1
ATOM 1818 O O . PRO A 1 240 ? -10.128 6.333 27.798 1.00 93.56 240 PRO A O 1
ATOM 1821 N N . ASP A 1 241 ? -9.928 6.607 30.014 1.00 95.25 241 ASP A N 1
ATOM 1822 C CA . ASP A 1 241 ? -9.507 5.229 30.300 1.00 95.25 241 ASP A CA 1
ATOM 1823 C C . ASP A 1 241 ? -10.554 4.185 29.876 1.00 95.25 241 ASP A C 1
ATOM 1825 O O . ASP A 1 241 ? -10.217 3.029 29.623 1.00 95.25 241 ASP A O 1
ATOM 1829 N N . ASP A 1 242 ? -11.833 4.565 29.773 1.00 96.88 242 ASP A N 1
ATOM 1830 C CA . ASP A 1 242 ? -12.877 3.662 29.290 1.00 96.88 242 ASP A CA 1
ATOM 1831 C C . ASP A 1 242 ? -12.747 3.410 27.783 1.00 96.88 242 ASP A C 1
ATOM 1833 O O . ASP A 1 242 ? -12.961 2.279 27.343 1.00 96.88 242 ASP A O 1
ATOM 1837 N N . ALA A 1 243 ? -12.360 4.430 27.009 1.00 94.69 243 ALA A N 1
ATOM 1838 C CA . ALA A 1 243 ? -12.081 4.302 25.580 1.00 94.69 243 ALA A CA 1
ATOM 1839 C C . ALA A 1 243 ? -10.840 3.425 25.338 1.00 94.69 243 ALA A C 1
ATOM 1841 O O . ALA A 1 243 ? -10.908 2.472 24.565 1.00 94.69 243 ALA A O 1
ATOM 1842 N N . GLU A 1 244 ? -9.751 3.662 26.077 1.00 94.06 244 GLU A N 1
ATOM 1843 C CA . GLU A 1 244 ? -8.535 2.839 25.983 1.00 94.06 244 GLU A CA 1
ATOM 1844 C C . GLU A 1 244 ? -8.785 1.380 26.402 1.00 94.06 244 GLU A C 1
ATOM 1846 O O . GLU A 1 244 ? -8.287 0.441 25.775 1.00 94.06 244 GLU A O 1
ATOM 1851 N N . ALA A 1 245 ? -9.610 1.160 27.432 1.00 97.00 245 ALA A N 1
ATOM 1852 C CA . ALA A 1 245 ? -10.004 -0.183 27.846 1.00 97.00 245 ALA A CA 1
ATOM 1853 C C . ALA A 1 245 ? -10.794 -0.926 26.754 1.00 97.00 245 ALA A C 1
ATOM 1855 O O . ALA A 1 245 ? -10.671 -2.146 26.647 1.00 97.00 245 ALA A O 1
ATOM 1856 N N . LEU A 1 246 ? -11.592 -0.219 25.943 1.00 97.81 246 LEU A N 1
ATOM 1857 C CA . LEU A 1 246 ? -12.308 -0.824 24.817 1.00 97.81 246 LEU A CA 1
ATOM 1858 C C . LEU A 1 246 ? -11.331 -1.259 23.720 1.00 97.81 246 LEU A C 1
ATOM 1860 O O . LEU A 1 246 ? -11.360 -2.418 23.305 1.00 97.81 246 LEU A O 1
ATOM 1864 N N . SER A 1 247 ? -10.427 -0.365 23.309 1.00 94.94 247 SER A 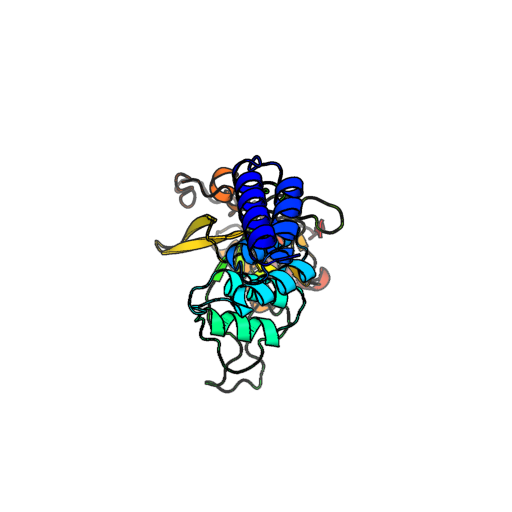N 1
ATOM 1865 C CA . SER A 1 247 ? -9.371 -0.664 22.331 1.00 94.94 247 SER A CA 1
ATOM 1866 C C . SER A 1 247 ? -8.493 -1.831 22.782 1.00 94.94 247 SER A C 1
ATOM 1868 O O . SER A 1 247 ? -8.191 -2.735 22.000 1.00 94.94 247 SER A O 1
ATOM 1870 N N . THR A 1 248 ? -8.139 -1.863 24.069 1.00 94.06 248 THR A N 1
ATOM 1871 C CA . THR A 1 248 ? -7.370 -2.956 24.677 1.00 94.06 248 THR A CA 1
ATOM 1872 C C . THR A 1 248 ? -8.120 -4.285 24.619 1.00 94.06 248 THR A C 1
ATOM 1874 O O . THR A 1 248 ? -7.532 -5.278 24.200 1.00 94.06 248 THR A O 1
ATOM 1877 N N . ALA A 1 249 ? -9.412 -4.317 24.956 1.00 97.44 249 ALA A N 1
ATOM 1878 C CA . ALA A 1 249 ? -10.195 -5.554 24.947 1.00 97.44 249 ALA A CA 1
ATOM 1879 C C . ALA A 1 249 ? -10.311 -6.182 23.544 1.00 97.44 249 ALA A C 1
ATOM 1881 O O . ALA A 1 249 ? -10.256 -7.403 23.409 1.00 97.44 249 ALA A O 1
ATOM 1882 N N . PHE A 1 250 ? -10.440 -5.367 22.490 1.00 96.75 250 PHE A N 1
ATOM 1883 C CA . PHE A 1 250 ? -10.409 -5.869 21.111 1.00 96.75 250 PHE A CA 1
ATOM 1884 C C . PHE A 1 250 ? -9.013 -6.360 20.719 1.00 96.75 250 PHE A C 1
ATOM 1886 O O . PHE A 1 250 ? -8.887 -7.446 20.159 1.00 96.75 250 PHE A O 1
ATOM 1893 N N . ARG A 1 251 ? -7.964 -5.612 21.075 1.00 92.25 251 ARG A N 1
ATOM 1894 C CA . ARG A 1 251 ? -6.570 -5.987 20.801 1.00 92.25 251 ARG A CA 1
ATOM 1895 C C . ARG A 1 251 ? -6.167 -7.306 21.465 1.00 92.25 251 ARG A C 1
ATOM 1897 O O . ARG A 1 251 ? -5.510 -8.121 20.828 1.00 92.25 251 ARG A O 1
ATOM 1904 N N . GLU A 1 252 ? -6.585 -7.546 22.708 1.00 91.50 252 GLU A N 1
ATOM 1905 C CA . GLU A 1 252 ? -6.368 -8.821 23.418 1.00 91.50 252 GLU A CA 1
ATOM 1906 C C . GLU A 1 252 ? -7.081 -10.008 22.752 1.00 91.50 252 GLU A C 1
ATOM 1908 O O . GLU A 1 252 ? -6.654 -11.150 22.909 1.00 91.50 252 GLU A O 1
ATOM 1913 N N . ALA A 1 253 ? -8.140 -9.741 21.986 1.00 91.88 253 ALA A N 1
ATOM 1914 C CA . ALA A 1 253 ? -8.854 -10.730 21.187 1.00 91.88 253 ALA A CA 1
ATOM 1915 C C . ALA A 1 253 ? -8.315 -10.860 19.750 1.00 91.88 253 ALA A C 1
ATOM 1917 O O . ALA A 1 253 ? -8.962 -11.510 18.932 1.00 91.88 253 ALA A O 1
ATOM 1918 N N . GLU A 1 254 ? -7.169 -10.242 19.437 1.00 90.06 254 GLU A N 1
ATOM 1919 C CA . GLU A 1 254 ? -6.588 -10.181 18.086 1.00 90.06 254 GLU A CA 1
ATOM 1920 C C . GLU A 1 254 ? -7.498 -9.485 17.053 1.00 90.06 254 GLU A C 1
ATOM 1922 O O . GLU A 1 254 ? -7.494 -9.781 15.858 1.00 90.06 254 GLU A O 1
ATOM 1927 N N . LEU A 1 255 ? -8.287 -8.527 17.531 1.00 94.69 255 LEU A N 1
ATOM 1928 C CA . LEU A 1 255 ? -9.182 -7.672 16.760 1.00 94.69 255 LEU A CA 1
ATOM 1929 C C . LEU A 1 255 ? -8.756 -6.210 16.951 1.00 94.69 255 LEU A C 1
ATOM 1931 O O . LEU A 1 255 ? -7.796 -5.914 17.665 1.00 94.69 255 LEU A O 1
ATOM 1935 N N . ALA A 1 256 ? -9.474 -5.270 16.342 1.00 95.12 256 ALA A N 1
ATOM 1936 C CA . ALA A 1 256 ? -9.197 -3.851 16.542 1.00 95.12 256 ALA A CA 1
ATOM 1937 C C . ALA A 1 256 ? -10.462 -3.048 16.829 1.00 95.12 256 ALA A C 1
ATOM 1939 O O . ALA A 1 256 ? -11.543 -3.354 16.324 1.00 95.12 256 ALA A O 1
ATOM 1940 N N . ALA A 1 257 ? -10.295 -2.008 17.641 1.00 95.69 257 ALA A N 1
ATOM 1941 C CA . ALA A 1 257 ? -11.277 -0.966 17.871 1.00 95.69 257 ALA A CA 1
ATOM 1942 C C . ALA A 1 257 ? -10.545 0.381 17.854 1.00 95.69 257 ALA A C 1
ATOM 1944 O O . ALA A 1 257 ? -9.592 0.574 18.606 1.00 95.69 257 ALA A O 1
ATOM 1945 N N . GLU A 1 258 ? -10.970 1.278 16.971 1.00 93.38 258 GLU A N 1
ATOM 1946 C CA . GLU A 1 258 ? -10.378 2.599 16.762 1.00 93.38 258 GLU A CA 1
ATOM 1947 C C . GLU A 1 258 ? -11.395 3.673 17.152 1.00 93.38 258 GLU A C 1
ATOM 1949 O O . GLU A 1 258 ? -12.540 3.644 16.694 1.00 93.38 258 GLU A O 1
ATOM 1954 N N . ASP A 1 259 ? -10.981 4.628 17.984 1.00 92.62 259 ASP A N 1
ATOM 1955 C CA . ASP A 1 259 ? -11.811 5.772 18.358 1.00 92.62 259 ASP A CA 1
ATOM 1956 C C . ASP A 1 259 ? -11.780 6.824 17.241 1.00 92.62 259 ASP A C 1
ATOM 1958 O O . ASP A 1 259 ? -10.895 7.681 17.174 1.00 92.62 259 ASP A O 1
ATOM 1962 N N . TRP A 1 260 ? -12.768 6.779 16.352 1.00 90.25 260 TRP A N 1
ATOM 1963 C CA . TRP A 1 260 ? -12.875 7.723 15.242 1.00 90.25 260 TRP A CA 1
ATOM 1964 C C . TRP A 1 260 ? -13.218 9.146 15.696 1.00 90.25 260 TRP A C 1
ATOM 1966 O O . TRP A 1 260 ? -12.964 10.095 14.955 1.00 90.25 260 TRP A O 1
ATOM 1976 N N . THR A 1 261 ? -13.740 9.331 16.913 1.00 86.31 261 THR A N 1
ATOM 1977 C CA . THR A 1 261 ? -13.943 10.668 17.492 1.00 86.31 261 THR A CA 1
ATOM 1978 C C . THR A 1 261 ? -12.612 11.302 17.912 1.00 86.31 261 THR A C 1
ATOM 1980 O O . THR A 1 261 ? -12.472 12.522 17.848 1.00 86.31 261 THR A O 1
ATOM 1983 N N . ALA A 1 262 ? -11.619 10.498 18.309 1.00 76.50 262 ALA A N 1
ATOM 1984 C CA . ALA A 1 262 ? -10.270 10.971 18.644 1.00 76.50 262 ALA A CA 1
ATOM 1985 C C . ALA A 1 262 ? -9.400 11.289 17.417 1.00 76.50 262 ALA A C 1
ATOM 1987 O O . ALA A 1 262 ? -8.424 12.024 17.552 1.00 76.50 262 ALA A O 1
ATOM 1988 N N . SER A 1 263 ? -9.745 10.741 16.248 1.00 66.94 263 SER A N 1
ATOM 1989 C CA . SER A 1 263 ? -8.869 10.697 15.068 1.00 66.94 263 SER A CA 1
ATOM 1990 C C . SER A 1 263 ? -9.427 11.436 13.833 1.00 66.94 263 SER A C 1
ATOM 1992 O O . SER A 1 263 ? -9.371 10.891 12.728 1.00 66.94 263 SER A O 1
ATOM 1994 N N . PRO A 1 264 ? -9.924 12.690 13.942 1.00 58.56 264 PRO A N 1
ATOM 1995 C CA . PRO A 1 264 ? -10.425 13.438 12.781 1.00 58.56 264 PRO A CA 1
ATOM 1996 C C . PRO A 1 264 ? -9.314 13.789 11.773 1.00 58.56 264 PRO A C 1
ATOM 1998 O O . PRO A 1 264 ? -9.580 14.051 10.602 1.00 58.56 264 PRO A O 1
ATOM 2001 N N . GLU A 1 265 ? -8.055 13.778 12.216 1.00 55.12 265 GLU A N 1
ATOM 2002 C CA . GLU A 1 265 ? -6.864 14.107 11.423 1.00 55.12 265 GLU A CA 1
ATOM 2003 C C . GLU A 1 265 ? -6.596 13.119 10.282 1.00 55.12 265 GLU A C 1
ATOM 2005 O O . GLU A 1 265 ? -6.005 13.509 9.274 1.00 55.12 265 GLU A O 1
ATOM 2010 N N . ALA A 1 266 ? -7.044 11.864 10.412 1.00 56.22 266 ALA A N 1
ATOM 2011 C CA . ALA A 1 266 ? -6.866 10.831 9.389 1.00 56.22 266 ALA A CA 1
ATOM 2012 C C . ALA A 1 266 ? -7.615 11.152 8.078 1.00 56.22 266 ALA A C 1
ATOM 2014 O O . ALA A 1 266 ? -7.239 10.642 7.025 1.00 56.22 266 ALA A O 1
ATOM 2015 N N . LEU A 1 267 ? -8.609 12.048 8.138 1.00 53.44 267 LEU A N 1
ATOM 2016 C CA . LEU A 1 267 ? -9.405 12.534 7.005 1.00 53.44 267 LEU A CA 1
ATOM 2017 C C . LEU A 1 267 ? -9.113 14.004 6.641 1.00 53.44 267 LEU A C 1
ATOM 2019 O O . LEU A 1 267 ? -9.817 14.586 5.819 1.00 53.44 267 LEU A O 1
ATOM 2023 N N . CYS A 1 268 ? -8.125 14.647 7.272 1.00 57.06 268 CYS A N 1
ATOM 2024 C CA . CYS A 1 268 ? -7.809 16.052 7.009 1.00 57.06 268 CYS A CA 1
ATOM 2025 C C . CYS A 1 268 ? -6.985 16.198 5.723 1.00 57.06 268 CYS A C 1
ATOM 2027 O O . CYS A 1 268 ? -5.840 15.754 5.686 1.00 57.06 268 CYS A O 1
ATOM 2029 N N . ASP A 1 269 ? -7.507 16.908 4.717 1.00 57.16 269 ASP A N 1
ATOM 2030 C CA . ASP A 1 269 ? -6.852 17.129 3.414 1.00 57.16 269 ASP A CA 1
ATOM 2031 C C . ASP A 1 269 ? -5.402 17.646 3.521 1.00 57.16 269 ASP A C 1
ATOM 2033 O O . ASP A 1 269 ? -4.556 17.298 2.700 1.00 57.16 269 ASP A O 1
ATOM 2037 N N . ALA A 1 270 ? -5.070 18.446 4.543 1.00 55.50 270 ALA A N 1
ATOM 2038 C CA . ALA A 1 270 ? -3.712 18.965 4.745 1.00 55.50 270 ALA A CA 1
ATOM 2039 C C . ALA A 1 270 ? -2.739 17.912 5.310 1.00 55.50 270 ALA A C 1
ATOM 2041 O O . ALA A 1 270 ? -1.596 17.831 4.857 1.00 55.50 270 ALA A O 1
ATOM 2042 N N . CYS A 1 271 ? -3.193 17.095 6.269 1.00 54.41 271 CYS A N 1
ATOM 2043 C CA . CYS A 1 271 ? -2.422 15.977 6.827 1.00 54.41 271 CYS A CA 1
ATOM 2044 C C . CYS A 1 271 ? -2.275 14.852 5.799 1.00 54.41 271 CYS A C 1
ATOM 2046 O O . CYS A 1 271 ? -1.200 14.276 5.631 1.00 54.41 271 CYS A O 1
ATOM 2048 N N . VAL A 1 272 ? -3.357 14.588 5.069 1.00 56.25 272 VAL A N 1
ATOM 2049 C CA . VAL A 1 272 ? -3.401 13.633 3.974 1.00 56.25 272 VAL A CA 1
ATOM 2050 C C . VAL A 1 272 ? -2.506 14.107 2.832 1.00 56.25 272 VAL A C 1
ATOM 2052 O O . VAL A 1 272 ? -1.695 13.325 2.365 1.00 56.25 272 VAL A O 1
ATOM 2055 N N . GLY A 1 273 ? -2.524 15.381 2.440 1.00 53.62 273 GLY A N 1
ATOM 2056 C CA . GLY A 1 273 ? -1.694 15.925 1.356 1.00 53.62 273 GLY A CA 1
ATOM 2057 C C . GLY A 1 273 ? -0.198 16.093 1.667 1.00 53.62 273 GLY A C 1
ATOM 2058 O O . GLY A 1 273 ? 0.544 16.573 0.813 1.00 53.62 273 GLY A O 1
ATOM 2059 N N . GLY A 1 274 ? 0.269 15.733 2.872 1.00 48.28 274 GLY A N 1
ATOM 2060 C CA . GLY A 1 274 ? 1.677 15.884 3.272 1.00 48.28 274 GLY A CA 1
ATOM 2061 C C . GLY A 1 274 ? 2.110 17.336 3.517 1.00 48.28 274 GLY A C 1
ATOM 2062 O O . GLY A 1 274 ? 3.306 17.628 3.554 1.00 48.28 274 GLY A O 1
ATOM 2063 N N . GLY A 1 275 ? 1.153 18.255 3.673 1.00 48.22 275 GLY A N 1
ATOM 2064 C CA . GLY A 1 275 ? 1.424 19.635 4.053 1.00 48.22 275 GLY A CA 1
ATOM 2065 C C . GLY A 1 275 ? 1.794 19.747 5.532 1.00 48.22 275 GLY A C 1
ATOM 2066 O O . GLY A 1 275 ? 1.406 18.920 6.355 1.00 48.22 275 GLY A O 1
ATOM 2067 N N . ALA A 1 276 ? 2.517 20.810 5.893 1.00 43.75 276 ALA A N 1
ATOM 2068 C CA . ALA A 1 276 ? 2.728 21.169 7.290 1.00 43.75 276 ALA A CA 1
ATOM 2069 C C . ALA A 1 276 ? 1.382 21.574 7.913 1.00 43.75 276 ALA A C 1
ATOM 2071 O O . ALA A 1 276 ? 0.970 22.735 7.846 1.00 43.75 276 ALA A O 1
ATOM 2072 N N . CYS A 1 277 ? 0.674 20.611 8.498 1.00 40.50 277 CYS A N 1
ATOM 2073 C CA . CYS A 1 277 ? -0.456 20.917 9.353 1.00 40.50 277 CYS A CA 1
ATOM 2074 C C . CYS A 1 277 ? 0.090 21.576 10.623 1.00 40.50 277 CYS A C 1
ATOM 2076 O O . CYS A 1 277 ? 1.058 21.093 11.215 1.00 40.50 277 CYS A O 1
ATOM 2078 N N . ARG A 1 278 ? -0.516 22.688 11.062 1.00 39.94 278 ARG A N 1
ATOM 2079 C CA . ARG A 1 278 ? -0.336 23.107 12.457 1.00 39.94 278 ARG A CA 1
ATOM 2080 C C . ARG A 1 278 ? -0.814 21.934 13.294 1.00 39.94 278 ARG A C 1
ATOM 2082 O O . ARG A 1 278 ? -1.913 21.457 13.029 1.00 39.94 278 ARG A O 1
ATOM 2089 N N . GLU A 1 279 ? 0.016 21.471 14.225 1.00 39.44 279 GLU A N 1
ATOM 2090 C CA . GLU A 1 279 ? -0.355 20.433 15.180 1.00 39.44 279 GLU A CA 1
ATOM 2091 C C . GLU A 1 279 ? -1.803 20.667 15.617 1.00 39.44 279 GLU A C 1
ATOM 2093 O O . GLU A 1 279 ? -2.115 21.667 16.271 1.00 39.44 279 GLU A O 1
ATOM 2098 N N . HIS A 1 280 ? -2.695 19.745 15.266 1.00 42.81 280 HIS A N 1
ATOM 2099 C CA . HIS A 1 280 ? -3.889 19.527 16.062 1.00 42.81 280 HIS A CA 1
ATOM 2100 C C . HIS A 1 280 ? -3.391 18.832 17.328 1.00 42.81 280 HIS A C 1
ATOM 2102 O O . HIS A 1 280 ? -3.592 17.647 17.529 1.00 42.81 280 HIS A O 1
ATOM 2108 N N . GLY A 1 281 ? -2.596 19.544 18.132 1.00 35.22 281 GLY A N 1
ATOM 2109 C CA . GLY A 1 281 ? -2.028 18.995 19.347 1.00 35.22 281 GLY A CA 1
ATOM 2110 C C . GLY A 1 281 ? -3.188 18.576 20.224 1.00 35.22 281 GLY A C 1
ATOM 2111 O O . GLY A 1 281 ? -3.876 19.466 20.723 1.00 35.22 281 GLY A O 1
ATOM 2112 N N . SER A 1 282 ? -3.430 17.261 20.302 1.00 42.66 282 SER A N 1
ATOM 2113 C CA . SER A 1 282 ? -4.214 16.560 21.320 1.00 42.66 282 SER A CA 1
ATOM 2114 C C . SER A 1 282 ? -5.215 17.468 22.021 1.00 42.66 282 SER A C 1
ATOM 2116 O O . SER A 1 282 ? -5.048 17.701 23.211 1.00 42.66 282 SER A O 1
ATOM 2118 N N . ALA A 1 283 ? -6.158 18.052 21.259 1.00 40.19 283 ALA A N 1
ATOM 2119 C CA . ALA A 1 283 ? -6.935 19.248 21.607 1.00 40.19 283 ALA A CA 1
ATOM 2120 C C . ALA A 1 283 ? -6.735 19.696 23.064 1.00 40.19 283 ALA A C 1
ATOM 2122 O O . ALA A 1 283 ? -7.541 19.371 23.940 1.00 40.19 283 ALA A O 1
ATOM 2123 N N . GLY A 1 284 ? -5.613 20.379 23.326 1.00 39.03 284 GLY A N 1
ATOM 2124 C CA . GLY A 1 284 ? -5.236 20.839 24.657 1.00 39.03 284 GLY A CA 1
ATOM 2125 C C . GLY A 1 284 ? -6.211 21.919 25.106 1.00 39.03 284 GLY A C 1
ATOM 2126 O O . GLY A 1 284 ? -5.920 23.105 24.976 1.00 39.03 284 GLY A O 1
ATOM 2127 N N . GLY A 1 285 ? -7.397 21.508 25.564 1.00 46.06 285 GLY A N 1
ATOM 2128 C CA . GLY A 1 285 ? -8.478 22.406 25.961 1.00 46.06 285 GLY A CA 1
ATOM 2129 C C . GLY A 1 285 ? -9.918 21.981 25.649 1.00 46.06 285 GLY A C 1
ATOM 2130 O O . GLY A 1 285 ? -10.780 22.853 25.704 1.00 46.06 285 GLY A O 1
ATOM 2131 N N . THR A 1 286 ? -10.235 20.714 25.357 1.00 52.75 286 THR A N 1
ATOM 2132 C CA . THR A 1 286 ? -11.645 20.266 25.310 1.00 52.75 286 THR A CA 1
ATOM 2133 C C . THR A 1 286 ? -11.954 19.311 26.456 1.00 52.75 286 THR A C 1
ATOM 2135 O O . THR A 1 286 ? -11.218 18.369 26.735 1.00 52.75 286 THR A O 1
ATOM 2138 N N . SER A 1 287 ? -13.028 19.606 27.188 1.00 73.69 287 SER A N 1
ATOM 2139 C CA . SER A 1 287 ? -13.615 18.675 28.146 1.00 73.69 287 SER A CA 1
ATOM 2140 C C . SER A 1 287 ? -13.889 17.350 27.444 1.00 73.69 287 SER A C 1
ATOM 2142 O O . SER A 1 287 ? -14.466 17.362 26.362 1.00 73.69 287 SER A O 1
ATOM 2144 N N . TRP A 1 288 ? -13.498 16.239 28.065 1.00 87.94 288 TRP A N 1
ATOM 2145 C CA . TRP A 1 288 ? -13.769 14.895 27.565 1.00 87.94 288 TRP A CA 1
ATOM 2146 C C . TRP A 1 288 ? -15.228 14.739 27.101 1.00 87.94 288 TRP A C 1
ATOM 2148 O O . TRP A 1 288 ? -16.161 14.941 27.883 1.00 87.94 288 TRP A O 1
ATOM 2158 N N . GLU A 1 289 ? -15.414 14.386 25.831 1.00 89.75 289 GLU A N 1
ATOM 2159 C CA . GLU A 1 289 ? -16.722 14.072 25.260 1.00 89.75 289 GLU A CA 1
ATOM 2160 C C . GLU A 1 289 ? -17.029 12.606 25.538 1.00 89.75 289 GLU A C 1
ATOM 2162 O O . GLU A 1 289 ? -16.357 11.724 25.019 1.00 89.75 289 GLU A O 1
ATOM 2167 N N . SER A 1 290 ? -18.023 12.326 26.383 1.00 93.19 290 SER A N 1
ATOM 2168 C CA . SER A 1 290 ? -18.265 10.947 26.811 1.00 93.19 290 SER A CA 1
ATOM 2169 C C . SER A 1 290 ? -18.874 10.060 25.731 1.00 93.19 290 SER A C 1
ATOM 2171 O O . SER A 1 290 ? -18.720 8.848 25.800 1.00 93.19 290 SER A O 1
ATOM 2173 N N . ASP A 1 291 ? -19.598 10.631 24.771 1.00 95.00 291 ASP A N 1
ATOM 2174 C CA . ASP A 1 291 ? -20.173 9.868 23.665 1.00 95.00 291 ASP A CA 1
ATOM 2175 C C . ASP A 1 291 ? -19.173 9.848 22.504 1.00 95.00 291 ASP A C 1
ATOM 2177 O O . ASP A 1 291 ? -18.728 10.892 22.032 1.00 95.00 291 ASP A O 1
ATOM 2181 N N . ARG A 1 292 ? -18.788 8.646 22.075 1.00 93.56 292 ARG A N 1
ATOM 2182 C CA . ARG A 1 292 ? -17.732 8.390 21.088 1.00 93.56 292 ARG A CA 1
ATOM 2183 C C . ARG A 1 292 ? -18.261 7.493 19.979 1.00 93.56 292 ARG A C 1
ATOM 2185 O O . ARG A 1 292 ? -19.179 6.700 20.198 1.00 93.56 292 ARG A O 1
ATOM 2192 N N . SER A 1 293 ? -17.648 7.568 18.807 1.00 94.88 293 SER A N 1
ATOM 2193 C CA . SER A 1 293 ? -17.878 6.641 17.700 1.00 94.88 293 SER A CA 1
ATOM 2194 C C . SER A 1 293 ? -16.636 5.790 17.485 1.00 94.88 293 SER A C 1
ATOM 2196 O O . SER A 1 293 ? -15.553 6.328 17.278 1.00 94.88 293 SER A O 1
ATOM 2198 N N . PHE A 1 294 ? -16.805 4.471 17.500 1.00 96.25 294 PHE A N 1
ATOM 2199 C CA . PHE A 1 294 ? -15.725 3.519 17.270 1.00 96.25 294 PHE A CA 1
ATOM 2200 C C . PHE A 1 294 ? -15.930 2.753 15.969 1.00 96.25 294 PHE A C 1
ATOM 2202 O O . PHE A 1 294 ? -17.027 2.249 15.712 1.00 96.25 294 PHE A O 1
ATOM 2209 N N . GLY A 1 295 ? -14.851 2.619 15.201 1.00 96.75 295 GLY A N 1
ATOM 2210 C CA . GLY A 1 295 ? -14.720 1.595 14.173 1.00 96.75 295 GLY A CA 1
ATOM 2211 C C . GLY A 1 295 ? -14.206 0.304 14.797 1.00 96.75 295 GLY A C 1
ATOM 2212 O O . GLY A 1 295 ? -13.217 0.329 15.523 1.00 96.75 295 GLY A O 1
ATOM 2213 N N . LEU A 1 296 ? -14.848 -0.827 14.521 1.00 98.00 296 LEU A N 1
ATOM 2214 C CA . LEU A 1 296 ? -14.447 -2.145 15.013 1.00 98.00 296 LEU A CA 1
ATOM 2215 C C . LEU A 1 296 ? -14.102 -3.057 13.840 1.00 98.00 296 LEU A C 1
ATOM 2217 O O . LEU A 1 296 ? -14.882 -3.165 12.898 1.00 98.00 296 LEU A O 1
ATOM 2221 N N . ALA A 1 297 ? -12.994 -3.779 13.931 1.00 97.62 297 ALA A N 1
ATOM 2222 C CA . ALA A 1 297 ? -12.652 -4.854 13.009 1.00 97.62 297 ALA A CA 1
ATOM 2223 C C . ALA A 1 297 ? -12.885 -6.199 13.690 1.00 97.62 297 ALA A C 1
ATOM 2225 O O . ALA A 1 297 ? -12.006 -6.704 14.388 1.00 97.62 297 ALA A O 1
ATOM 2226 N N . ALA A 1 298 ? -14.094 -6.746 13.556 1.00 97.00 298 ALA A N 1
ATOM 2227 C CA . ALA A 1 298 ? -14.511 -7.929 14.301 1.00 97.00 298 ALA A CA 1
ATOM 2228 C C . ALA A 1 298 ? -15.783 -8.570 13.734 1.00 97.00 298 ALA A C 1
ATOM 2230 O O . ALA A 1 298 ? -16.685 -7.843 13.324 1.00 97.00 298 ALA A O 1
ATOM 2231 N N . PRO A 1 299 ? -15.937 -9.908 13.809 1.00 97.44 299 PRO A N 1
ATOM 2232 C CA . PRO A 1 299 ? -17.230 -10.549 13.582 1.00 97.44 299 PRO A CA 1
ATOM 2233 C C . PRO A 1 299 ? -18.295 -10.002 14.541 1.00 97.44 299 PRO A C 1
ATOM 2235 O O . PRO A 1 299 ? -18.017 -9.791 15.725 1.00 97.44 299 PRO A O 1
ATOM 2238 N N . GLU A 1 300 ? -19.530 -9.838 14.066 1.00 97.00 300 GLU A N 1
ATOM 2239 C CA . GLU A 1 300 ? -20.611 -9.155 14.791 1.00 97.00 300 GLU A CA 1
ATOM 2240 C C . GLU A 1 300 ? -20.891 -9.795 16.159 1.00 97.00 300 GLU A C 1
ATOM 2242 O O . GLU A 1 300 ? -21.037 -9.103 17.169 1.00 97.00 300 GLU A O 1
ATOM 2247 N N . PHE A 1 301 ? -20.920 -11.130 16.207 1.00 96.94 301 PHE A N 1
ATOM 2248 C CA . PHE A 1 301 ? -21.161 -11.874 17.444 1.00 96.94 301 PHE A CA 1
ATOM 2249 C C . PHE A 1 301 ? -20.041 -11.665 18.473 1.00 96.94 301 PHE A C 1
ATOM 2251 O O . PHE A 1 301 ? -20.312 -11.447 19.655 1.00 96.94 301 PHE A O 1
ATOM 2258 N N . THR A 1 302 ? -18.784 -11.689 18.024 1.00 97.75 302 THR A N 1
ATOM 2259 C CA . THR A 1 302 ? -17.618 -11.479 18.890 1.00 97.75 302 THR A CA 1
ATOM 2260 C C . THR A 1 302 ? -17.575 -10.042 19.404 1.00 97.75 302 THR A C 1
ATOM 2262 O O . THR A 1 302 ? -17.414 -9.832 20.606 1.00 97.75 302 THR A O 1
ATOM 2265 N N . ALA A 1 303 ? -17.808 -9.060 18.527 1.00 98.06 303 ALA A N 1
ATOM 2266 C CA . ALA A 1 303 ? -17.872 -7.647 18.893 1.00 98.06 303 ALA A CA 1
ATOM 2267 C C . ALA A 1 303 ? -18.937 -7.387 19.970 1.00 98.06 303 ALA A C 1
ATOM 2269 O O . ALA A 1 303 ? -18.657 -6.734 20.976 1.00 98.06 303 ALA A O 1
ATOM 2270 N N . ALA A 1 304 ? -20.138 -7.952 19.804 1.00 98.00 304 ALA A N 1
ATOM 2271 C CA . ALA A 1 304 ? -21.213 -7.837 20.788 1.00 98.00 304 ALA A CA 1
ATOM 2272 C C . ALA A 1 304 ? -20.821 -8.430 22.154 1.00 98.00 304 ALA A C 1
ATOM 2274 O O . ALA A 1 304 ? -21.128 -7.842 23.194 1.00 98.00 304 ALA A O 1
ATOM 2275 N N . GLY A 1 305 ? -20.115 -9.565 22.159 1.00 98.31 305 GLY A N 1
ATOM 2276 C CA . GLY A 1 305 ? -19.600 -10.190 23.378 1.00 98.31 305 GLY A CA 1
ATOM 2277 C C . GLY A 1 305 ? -18.586 -9.312 24.117 1.00 98.31 305 GLY A C 1
ATOM 2278 O O . GLY A 1 305 ? -18.724 -9.110 25.325 1.00 98.31 305 GLY A O 1
ATOM 2279 N N . ILE A 1 306 ? -17.609 -8.752 23.397 1.00 98.50 306 ILE A N 1
ATOM 2280 C CA . ILE A 1 306 ? -16.579 -7.872 23.974 1.00 98.50 306 ILE A CA 1
ATOM 2281 C C . ILE A 1 306 ? -17.211 -6.582 24.514 1.00 98.50 306 ILE A C 1
ATOM 2283 O O . ILE A 1 306 ? -16.946 -6.200 25.652 1.00 98.50 306 ILE A O 1
ATOM 2287 N N . LEU A 1 307 ? -18.110 -5.947 23.755 1.00 98.62 307 LEU A N 1
ATOM 2288 C CA . LEU A 1 307 ? -18.807 -4.725 24.180 1.00 98.62 307 LEU A CA 1
ATOM 2289 C C . LEU A 1 307 ? -19.637 -4.934 25.453 1.00 98.62 307 LEU A C 1
ATOM 2291 O O . LEU A 1 307 ? -19.617 -4.088 26.352 1.00 98.62 307 LEU A O 1
ATOM 2295 N N . ALA A 1 308 ? -20.329 -6.072 25.562 1.00 98.38 308 ALA A N 1
ATOM 2296 C CA . ALA A 1 308 ? -21.103 -6.410 26.752 1.00 98.38 308 ALA A CA 1
ATOM 2297 C C . ALA A 1 308 ? -20.207 -6.586 27.992 1.00 98.38 308 ALA A C 1
ATOM 2299 O O . ALA A 1 308 ? -20.544 -6.087 29.070 1.00 98.38 308 ALA A O 1
ATOM 2300 N N . GLN A 1 309 ? -19.055 -7.249 27.840 1.00 98.25 309 GLN A N 1
ATOM 2301 C CA . GLN A 1 309 ? -18.073 -7.415 28.918 1.00 98.25 309 GLN A CA 1
ATOM 2302 C C . GLN A 1 309 ? -17.446 -6.076 29.322 1.00 98.25 309 GLN A C 1
ATOM 2304 O O . GLN A 1 309 ? -17.416 -5.742 30.50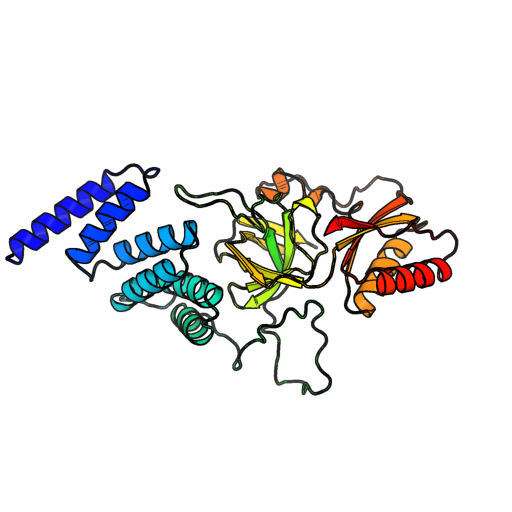7 1.00 98.25 309 GLN A O 1
ATOM 2309 N N . TRP A 1 310 ? -17.023 -5.273 28.344 1.00 98.38 310 TRP A N 1
ATOM 2310 C CA . TRP A 1 310 ? -16.458 -3.944 28.568 1.00 98.38 310 TRP A CA 1
ATOM 2311 C C . TRP A 1 310 ? -17.429 -3.023 29.319 1.00 98.38 310 TRP A C 1
ATOM 2313 O O . TRP A 1 310 ? -17.024 -2.342 30.268 1.00 98.38 310 TRP A O 1
ATOM 2323 N N . ARG A 1 311 ? -18.720 -3.051 28.956 1.00 98.12 311 ARG A N 1
ATOM 2324 C CA . ARG A 1 311 ? -19.789 -2.319 29.651 1.00 98.12 311 ARG A CA 1
ATOM 2325 C C . ARG A 1 311 ? -19.969 -2.782 31.093 1.00 98.12 311 ARG A C 1
ATOM 2327 O O . ARG A 1 311 ? -20.152 -1.949 31.975 1.00 98.12 311 ARG A O 1
ATOM 2334 N N . ALA A 1 312 ? -19.950 -4.090 31.340 1.00 97.94 312 ALA A N 1
ATOM 2335 C CA . ALA A 1 312 ? -20.111 -4.639 32.686 1.00 97.94 312 ALA A CA 1
ATOM 2336 C C . ALA A 1 312 ? -18.929 -4.296 33.613 1.00 97.94 312 ALA A C 1
ATOM 2338 O O . ALA A 1 312 ? -19.101 -4.251 34.829 1.00 97.94 312 ALA A O 1
ATOM 2339 N N . ALA A 1 313 ? -17.750 -4.029 33.045 1.00 96.56 313 ALA A N 1
ATOM 2340 C CA . ALA A 1 313 ? -16.520 -3.765 33.785 1.00 96.56 313 ALA A CA 1
ATOM 2341 C C . ALA A 1 313 ? -16.380 -2.331 34.336 1.00 96.56 313 ALA A C 1
ATOM 2343 O O . ALA A 1 313 ? -15.468 -2.086 35.122 1.00 96.56 313 ALA A O 1
ATOM 2344 N N . GLY A 1 314 ? -17.248 -1.379 33.963 1.00 94.44 314 GLY A N 1
ATOM 2345 C CA . GLY A 1 314 ? -17.128 0.011 34.420 1.00 94.44 314 GLY A CA 1
ATOM 2346 C C . GLY A 1 314 ? -18.471 0.736 34.557 1.00 94.44 314 GLY A C 1
ATOM 2347 O O . GLY A 1 314 ? -19.314 0.654 33.661 1.00 94.44 314 GLY A O 1
ATOM 2348 N N . PRO A 1 315 ? -18.707 1.467 35.663 1.00 94.75 315 PRO A N 1
ATOM 2349 C CA . PRO A 1 315 ? -19.964 2.173 35.873 1.00 94.75 315 PRO A CA 1
ATOM 2350 C C . PRO A 1 315 ? -20.148 3.287 34.839 1.00 94.75 315 PRO A C 1
ATOM 2352 O O . PRO A 1 315 ? -19.237 4.057 34.561 1.00 94.75 315 PRO A O 1
ATOM 2355 N N . GLY A 1 316 ? -21.356 3.400 34.288 1.00 94.25 316 GLY A N 1
ATOM 2356 C CA . GLY A 1 316 ? -21.701 4.459 33.335 1.00 94.25 316 GLY A CA 1
ATOM 2357 C C . GLY A 1 316 ? -21.253 4.210 31.893 1.00 94.25 316 GLY A C 1
ATOM 2358 O O . GLY A 1 316 ? -21.689 4.972 31.022 1.00 94.25 316 GLY A O 1
ATOM 2359 N N . ARG A 1 317 ? -20.477 3.144 31.639 1.00 97.69 317 ARG A N 1
ATOM 2360 C CA . ARG A 1 317 ? -20.178 2.659 30.288 1.00 97.69 317 ARG A CA 1
ATOM 2361 C C . ARG A 1 317 ? -21.457 2.220 29.582 1.00 97.69 317 ARG A C 1
ATOM 2363 O O . ARG A 1 317 ? -22.359 1.633 30.190 1.00 97.69 317 ARG A O 1
ATOM 2370 N N . GLY A 1 318 ? -21.538 2.493 28.289 1.00 97.00 318 GLY A N 1
ATOM 2371 C CA . GLY A 1 318 ? -22.677 2.117 27.457 1.00 97.00 318 GLY A CA 1
ATOM 2372 C C . GLY A 1 318 ? -22.261 1.906 26.012 1.00 97.00 318 GLY A C 1
ATOM 2373 O O . GLY A 1 318 ? -21.253 2.443 25.575 1.00 97.00 318 GLY A O 1
ATOM 2374 N N . HIS A 1 319 ? -23.032 1.125 25.268 1.00 98.12 319 HIS A N 1
ATOM 2375 C CA . HIS A 1 319 ? -22.822 0.943 23.836 1.00 98.12 319 HIS A CA 1
ATOM 2376 C C . HIS A 1 319 ? -24.170 0.808 23.128 1.00 98.12 319 HIS A C 1
ATOM 2378 O O . HIS A 1 319 ? -25.135 0.292 23.703 1.00 98.12 319 HIS A O 1
ATOM 2384 N N . GLY A 1 320 ? -24.222 1.278 21.885 1.00 96.56 320 GLY A N 1
ATOM 2385 C CA . GLY A 1 320 ? -25.294 0.985 20.944 1.00 96.56 320 GLY A CA 1
ATOM 2386 C C . GLY A 1 320 ? -25.182 -0.425 20.362 1.00 96.56 320 GLY A C 1
ATOM 2387 O O . GLY A 1 320 ? -24.415 -1.267 20.839 1.00 96.56 320 GLY A O 1
ATOM 2388 N N . VAL A 1 321 ? -25.960 -0.687 19.315 1.00 95.62 321 VAL A N 1
ATOM 2389 C CA . VAL A 1 321 ? -25.831 -1.910 18.514 1.00 95.62 321 VAL A CA 1
ATOM 2390 C C . VAL A 1 321 ? -24.742 -1.670 17.464 1.00 95.62 321 VAL A C 1
ATOM 2392 O O . VAL A 1 321 ? -24.830 -0.664 16.766 1.00 95.62 321 VAL A O 1
ATOM 2395 N N . PRO A 1 322 ? -23.722 -2.537 17.346 1.00 96.38 322 PRO A N 1
ATOM 2396 C CA . PRO A 1 322 ? -22.753 -2.441 16.260 1.00 96.38 322 PRO A CA 1
ATOM 2397 C C . PRO A 1 322 ? -23.423 -2.667 14.906 1.00 96.38 322 PRO A C 1
ATOM 2399 O O . PRO A 1 322 ? -24.138 -3.655 14.725 1.00 96.38 322 PRO A O 1
ATOM 2402 N N . GLU A 1 323 ? -23.163 -1.778 13.956 1.00 96.44 323 GLU A N 1
ATOM 2403 C CA . GLU A 1 323 ? -23.697 -1.848 12.597 1.00 96.44 323 GLU A CA 1
ATOM 2404 C C . GLU A 1 323 ? -22.569 -2.117 11.608 1.00 96.44 323 GLU A C 1
ATOM 2406 O O . GLU A 1 323 ? -21.516 -1.488 11.667 1.00 96.44 323 GLU A O 1
ATOM 2411 N N . ARG A 1 324 ? -22.772 -3.055 10.683 1.00 97.38 324 ARG A N 1
ATOM 2412 C CA . ARG A 1 324 ? -21.767 -3.375 9.670 1.00 97.38 324 ARG A CA 1
ATOM 2413 C C . ARG A 1 324 ? -21.742 -2.327 8.562 1.00 97.38 324 ARG A C 1
ATOM 2415 O O . ARG A 1 324 ? -22.779 -2.042 7.966 1.00 97.38 324 ARG A O 1
ATOM 2422 N N . VAL A 1 325 ? -20.547 -1.830 8.247 1.00 94.44 325 VAL A N 1
ATOM 2423 C CA . VAL A 1 325 ? -20.312 -0.818 7.204 1.00 94.44 325 VAL A CA 1
ATOM 2424 C C . VAL A 1 325 ? -19.416 -1.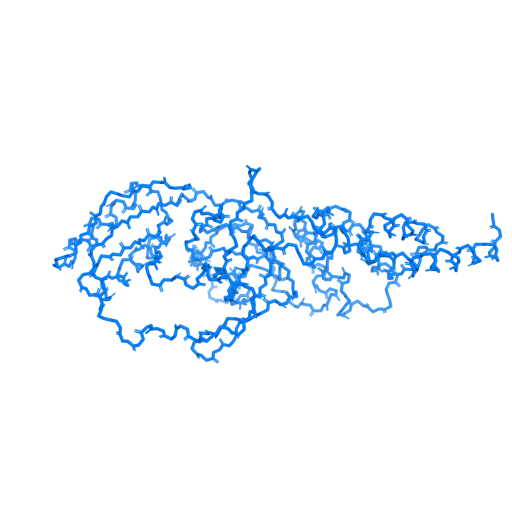310 6.062 1.00 94.44 325 VAL A C 1
ATOM 2426 O O . VAL A 1 325 ? -19.564 -0.802 4.952 1.00 94.44 325 VAL A O 1
ATOM 2429 N N . LEU A 1 326 ? -18.559 -2.320 6.293 1.00 90.75 326 LEU A N 1
ATOM 2430 C CA . LEU A 1 326 ? -17.784 -3.036 5.260 1.00 90.75 326 LEU A CA 1
ATOM 2431 C C . LEU A 1 326 ? -17.729 -4.550 5.509 1.00 90.75 326 LEU A C 1
ATOM 2433 O O . LEU A 1 326 ? -17.898 -5.014 6.657 1.00 90.75 326 LEU A O 1
#

Secondary structure (DSSP, 8-state):
--HHHHHHHHHHHHHHHHHS-TT-HHHHHHHHHHHHHH-TT-HHHHHHHHHHHHHTT-HHHHHHHHHHHHHT-S--TT-HHHHHHHHHHHHTT-HHHHHHHHHHHT--PPSSPPPS----S-PPPTT--TTS-S-----EEEEEESPPP-STTPPPP-BTTBPPPPEEEEEEEEETTEEEE-S---GGG---TT-EEEEEEEEEEEEEETTEEEEEEEEEEEEE---SPEEEEEEE-SSHHHHHHHHHHHHHTT-EEEETTT-GGGG-HHHHTT-------TTTT----SEEEEEEES-HHHHHHHHHHHHHTSTT-EE---EE--

Mean predicted aligned error: 7.9 Å

=== Feature glossary ===
The features interleaved in this record are:

— What the protein is —

Sequence gives the chain of amino acids in standard one-letter code (A=alanine, C=cysteine, …, Y=tyrosine), read N→C. It is the only feature that is directly encoded by the gene; all structural features are derived from the folded form of this sequence.

Database cross-references. InterPro integrates a dozen domain/family signature databases into unified entries with residue-range hits. GO terms attach function/process/location labels with evidence codes. CATH codes position the fold in a four-level structural taxonomy. Organism is the NCBI-taxonomy species name.

— Where its atoms are —

Atomic coordinates in PDBx/mmCIF format — the same representation the Protein Data Bank distributes. Each line of the _atom_site loop places one backbone atom in Cartesian space (units: ångströms, origin: arbitrary).

The six renders are orthographic views along the three Cartesian axes in both directions. Representation (cartoon, sticks, or surface) and color scheme (sequence-rainbow or by-chain) vary across proteins so the training set covers all the common visualization conventions.

— Local backbone conformation —

Eight-state secondary structure (DSSP): H is the canonical α-helix, G the tighter 3₁₀-helix, I the wider π-helix; E/B are β-structure, T and S are turns and bends, and '-' is everything else. DSSP derives these from the pattern of main-chain N–H···O=C hydrogen bonds, not from the sequence.

P-SEA three-state annotation labels each residue as helix, strand, or coil based purely on the geometry of the Cα trace. It serves as a fallback when the full backbone (and thus DSSP) is unavailable.

The φ/ψ torsion pair specifies the backbone conformation at each residue. φ rotates about the N–Cα bond, ψ about the Cα–C bond. Steric clashes forbid most of the (φ, ψ) plane — the allowed regions (α-helix basin, β-sheet basin, left-handed helix) are the Ramachandran-allowed regions.

— Global shape and packing —

The geometric summary reports three shape descriptors. Rg (radius of gyration) measures how spread out the Cα atoms are about their centre of mass; compact globular proteins have small Rg, elongated or unfolded ones large. Cα contacts (<8 Å, |i−j|>4) count long-range residue pairs in spatial proximity — high for tightly packed folds, near zero for rods or random coil. The bounding-box extents give the protein's footprint along x, y, z in Å.

Solvent-accessible surface area (SASA) is the area in Å² traced out by the centre of a 1.4 Å probe sphere (a water molecule) rolled over the protein's van der Waals surface (Shrake–Rupley / Lee–Richards construction). Buried residues have near-zero SASA; fully exposed residues can exceed 200 Å². The total SASA scales roughly with the number of surface residues.

The contact map is a binary N×N matrix image: pixel (i, j) is dark where Cα_i and Cα_j are within 8 Å and |i−j|>4. Because the |i−j|>4 filter removes local helical contacts, off-diagonal stripes parallel to the main diagonal indicate parallel β-sheets; stripes perpendicular to it indicate antiparallel β-sheets. The Ramachandran plot scatters every residue's (φ, ψ) pair against the sterically allowed regions. The PAE heatmap renders the predicted-aligned-error matrix.

— Structural neighborhood —

3Di is Foldseek's structural alphabet. Each residue is assigned one of twenty discrete states based on how its Cα sits relative to its spatial (not sequential) neighbors. Aligning 3Di strings finds structural homologs roughly as well as full 3D superposition, but orders of magnitude faster.

Nearest PDB neighbors are the top structural matches found by Foldseek when searching this structure against the entire Protein Data Bank. Each hit reports a TM-score (0 to 1; >0.5 almost always implies the same fold) and an E-value. These are *structural* homologs — they may share no detectable sequence similarity.

— Confidence and disorder —

For AlphaFold models, the B-factor field carries pLDDT — the model's own estimate of local accuracy on a 0–100 scale. Regions with pLDDT<50 should be treated as essentially unmodeled; they often correspond to intrinsically disordered segments.

Crystallographic B-factors measure how much each atom's electron density is smeared out, in Å². They rise in mobile loops and surface residues and fall in the buried interior. In AlphaFold models this column is repurposed to hold pLDDT instead.

Predicted aligned error is AlphaFold's pairwise confidence. Unlike pLDDT (per-residue), PAE is per-residue-pair and captures whether two parts of the structure are correctly placed relative to each other. Units are ångströms of expected positional error.